Protein AF-0000000078814225 (afdb_homodimer)

Foldseek 3Di:
DPPQVVFKWKKWDADVVWRKIWIWMWGWDADPNWTKTHTAKIWIWTFDDPPDTDIDIDIDGDPPRVDIDPDGDDVVVVVVCVVVPIDTDGPVVRVVVVVVRVVVVVVSDDDDPVPDDDDPPPPD/DPPQPVFKWKKWDADVVWRKIWIWMWGWDADPNWTKTHTAKIWIWTFDDPPDTDIDIDIDGDPPRVDIDPDGDDVVVVVVCVVVPIDTDGPVVRVVVVVVRVVVVVVSDDDDPVPDDDDPPPPD

Organism: NCBI:txid997873

Nearest PDB structures (foldseek):
  4jgl-assembly1_A  TM=4.246E-01  e=2.268E-01  Bacteroides eggerthii DSM 20697
  2p0w-assembly1_A  TM=5.952E-01  e=3.259E+00  Homo sapiens
  2p0w-assembly2_B  TM=6.011E-01  e=7.251E+00  Homo sapiens
  6p77-assembly2_B  TM=3.573E-01  e=3.259E+00  Catenulispora acidiphila DSM 44928
  5xj0-assembly1_G  TM=3.882E-01  e=4.034E+00  Oshimavirus P2345

pLDDT: mean 82.23, std 17.2, range [25.62, 97.25]

Solvent-accessible surface area (backbone atoms only — not comparable to full-atom values): 13631 Å² total; per-residue (Å²): 126,85,80,64,55,89,32,55,48,39,33,39,28,74,44,85,88,44,60,28,43,34,40,40,31,28,36,59,39,75,53,94,89,29,42,35,31,35,38,34,34,39,38,36,37,40,46,40,75,65,100,32,40,31,40,37,38,39,40,34,37,16,90,49,34,86,48,57,51,87,37,55,42,69,70,52,40,50,52,54,34,48,76,69,56,32,41,79,51,54,69,70,59,49,53,48,52,49,50,50,54,53,46,51,54,61,69,70,54,74,86,60,75,83,74,53,85,60,69,78,77,67,84,121,128,84,80,64,58,90,33,56,49,38,31,39,28,74,44,84,88,45,61,29,43,35,38,41,32,29,36,59,40,77,55,94,90,30,42,35,31,33,36,33,32,40,38,36,36,39,44,40,76,63,98,32,40,32,40,37,38,38,40,35,36,16,90,51,32,88,47,58,51,87,37,56,41,67,70,54,40,51,52,52,33,50,74,70,56,33,40,79,53,54,66,69,58,50,54,51,53,49,50,50,52,54,47,51,54,61,69,70,54,74,87,60,76,85,76,52,84,61,69,78,78,68,82,121

Radius of gyration: 20.99 Å; Cα contacts (8 Å, |Δi|>4): 482; chains: 2; bounding box: 41×73×50 Å

Secondary structure (DSSP, 8-state):
-----TTEEEEEEEETTTTEEEEEEEEEEEETTEEEEEEEEEEEEEEE-SSS-EEEEEEEEETT---EES-SSHHHHHHHHHHTT-EEE-HHHHHHHHHHHHHHHHHH----GGGS--------/-----TTEEEEEEEETTTTEEEEEEEEEEEETTEEEEEEEEEEEEEEE-SSS-EEEEEEEEETT---EES-SSHHHHHHHHHHTT-EEE-HHHHHHHHHHHHHHHHHH----GGGS--------

Sequence (248 aa):
MNTNNPDILFFVRREYGTPSIELRAYKVEKVNNEFAFLELERLRLVVFSGDFQSVSLHHEYGKNNCLYNSANNIPDLMKDMKRWQLSPIDRRNYERFRKVALGIYRQAGIIDFTTLETTPIKNVMNTNNPDILFFVRREYGTPSIELRAYKVEKVNNEFAFLELERLRLVVFSGDFQSVSLHHEYGKNNCLYNSANNIPDLMKDMKRWQLSPIDRRNYERFRKVALGIYRQAGIIDFTTLETTPIKNV

Structure (mmCIF, N/CA/C/O backbone):
data_AF-0000000078814225-model_v1
#
loop_
_entity.id
_entity.type
_entity.pdbx_description
1 polymer 'Uncharacterized protein'
#
loop_
_atom_site.group_PDB
_atom_site.id
_atom_site.type_symbol
_atom_site.label_atom_id
_atom_site.label_alt_id
_atom_site.label_comp_id
_atom_site.label_asym_id
_atom_site.label_entity_id
_atom_site.label_seq_id
_atom_site.pdbx_PDB_ins_code
_atom_site.Cartn_x
_atom_site.Cartn_y
_atom_site.Cartn_z
_atom_site.occupancy
_atom_site.B_iso_or_equiv
_atom_site.auth_seq_id
_atom_site.auth_comp_id
_atom_site.auth_asym_id
_atom_site.auth_atom_id
_atom_site.pdbx_PDB_model_num
ATOM 1 N N . MET A 1 1 ? -6.008 -23.531 -27.469 1 25.62 1 MET A N 1
ATOM 2 C CA . MET A 1 1 ? -5.727 -24.094 -26.156 1 25.62 1 MET A CA 1
ATOM 3 C C . MET A 1 1 ? -5.836 -23.031 -25.062 1 25.62 1 MET A C 1
ATOM 5 O O . MET A 1 1 ? -5.273 -21.938 -25.203 1 25.62 1 MET A O 1
ATOM 9 N N . ASN A 1 2 ? -6.941 -22.812 -24.328 1 30.53 2 ASN A N 1
ATOM 10 C CA . ASN A 1 2 ? -7.312 -21.734 -23.422 1 30.53 2 ASN A CA 1
ATOM 11 C C . ASN A 1 2 ? -6.191 -21.406 -22.438 1 30.53 2 ASN A C 1
ATOM 13 O O . ASN A 1 2 ? -5.809 -22.25 -21.625 1 30.53 2 ASN A O 1
ATOM 17 N N . THR A 1 3 ? -5.18 -20.719 -22.703 1 33.72 3 THR A N 1
ATOM 18 C CA . THR A 1 3 ? -3.854 -20.391 -22.188 1 33.72 3 THR A CA 1
ATOM 19 C C . THR A 1 3 ? -3.945 -19.875 -20.75 1 33.72 3 THR A C 1
ATOM 21 O O . THR A 1 3 ? -3.668 -18.703 -20.484 1 33.72 3 THR A O 1
ATOM 24 N N . ASN A 1 4 ? -5.109 -19.969 -20.031 1 42.53 4 ASN A N 1
ATOM 25 C CA . ASN A 1 4 ? -5.195 -19.844 -18.578 1 42.53 4 ASN A CA 1
ATOM 26 C C . ASN A 1 4 ? -4.098 -20.656 -17.891 1 42.53 4 ASN A C 1
ATOM 28 O O . ASN A 1 4 ? -3.969 -21.859 -18.109 1 42.53 4 ASN A O 1
ATOM 32 N N . ASN A 1 5 ? -2.949 -20.156 -17.781 1 48.12 5 ASN A N 1
ATOM 33 C CA . ASN A 1 5 ? -1.923 -20.922 -17.078 1 48.12 5 ASN A CA 1
ATOM 34 C C . ASN A 1 5 ? -2.496 -21.656 -15.867 1 48.12 5 ASN A C 1
ATOM 36 O O . ASN A 1 5 ? -2.93 -21.016 -14.906 1 48.12 5 ASN A O 1
ATOM 40 N N . PRO A 1 6 ? -3.027 -22.859 -16.031 1 57.22 6 PRO A N 1
ATOM 41 C CA . PRO A 1 6 ? -3.711 -23.688 -15.047 1 57.22 6 PRO A CA 1
ATOM 42 C C . PRO A 1 6 ? -3.088 -23.594 -13.656 1 57.22 6 PRO A C 1
ATOM 44 O O . PRO A 1 6 ? -3.689 -24.031 -12.68 1 57.22 6 PRO A O 1
ATOM 47 N N . ASP A 1 7 ? -2.055 -22.594 -13.594 1 83.44 7 ASP A N 1
ATOM 48 C CA . ASP A 1 7 ? -1.345 -22.766 -12.328 1 83.44 7 ASP A CA 1
ATOM 49 C C . ASP A 1 7 ? -1.436 -21.5 -11.469 1 83.44 7 ASP A C 1
ATOM 51 O O . ASP A 1 7 ? -0.747 -21.391 -10.453 1 83.44 7 ASP A O 1
ATOM 55 N N . ILE A 1 8 ? -2.357 -20.609 -12.023 1 91 8 ILE A N 1
ATOM 56 C CA . ILE A 1 8 ? -2.51 -19.438 -11.172 1 91 8 ILE A CA 1
ATOM 57 C C . ILE A 1 8 ? -3.973 -19.266 -10.773 1 91 8 ILE A C 1
ATOM 59 O O . ILE A 1 8 ? -4.871 -19.375 -11.609 1 91 8 ILE A O 1
ATOM 63 N N . LEU A 1 9 ? -4.184 -19.016 -9.492 1 94 9 LEU A N 1
ATOM 64 C CA . LEU A 1 9 ? -5.512 -18.75 -8.953 1 94 9 LEU A CA 1
ATOM 65 C C . LEU A 1 9 ? -5.703 -17.266 -8.688 1 94 9 LEU A C 1
ATOM 67 O O . LEU A 1 9 ? -4.797 -16.594 -8.188 1 94 9 LEU A O 1
ATOM 71 N N . PHE A 1 10 ? -6.918 -16.734 -9.109 1 95.94 10 PHE A N 1
ATOM 72 C CA . PHE A 1 10 ? -7.23 -15.312 -8.984 1 95.94 10 PHE A CA 1
ATOM 73 C C . PHE A 1 10 ? -8.422 -15.094 -8.055 1 95.94 10 PHE A C 1
ATOM 75 O O . PHE A 1 10 ? -9.391 -15.852 -8.102 1 95.94 10 PHE A O 1
ATOM 82 N N . PHE A 1 11 ? -8.359 -14.008 -7.242 1 97.25 11 PHE A N 1
ATOM 83 C CA . PHE A 1 11 ? -9.438 -13.703 -6.305 1 97.25 11 PHE A CA 1
ATOM 84 C C . PHE A 1 11 ? -9.711 -12.203 -6.273 1 97.25 11 PHE A C 1
ATOM 86 O O . PHE A 1 11 ? -8.812 -11.398 -6.52 1 97.25 11 PHE A O 1
ATOM 93 N N . VAL A 1 12 ? -11.023 -11.883 -5.961 1 96.62 12 VAL A N 1
ATOM 94 C CA . VAL A 1 12 ? -11.406 -10.477 -5.883 1 96.62 12 VAL A CA 1
ATOM 95 C C . VAL A 1 12 ? -12.375 -10.273 -4.723 1 96.62 12 VAL A C 1
ATOM 97 O O . VAL A 1 12 ? -13.156 -11.164 -4.391 1 96.62 12 VAL A O 1
ATOM 100 N N . ARG A 1 13 ? -12.203 -9.195 -4.062 1 95.31 13 ARG A N 1
ATOM 101 C CA . ARG A 1 13 ? -13.195 -8.648 -3.143 1 95.31 13 ARG A CA 1
ATOM 102 C C . ARG A 1 13 ? -13.586 -7.234 -3.539 1 95.31 13 ARG A C 1
ATOM 104 O O . ARG A 1 13 ? -12.719 -6.375 -3.729 1 95.31 13 ARG A O 1
ATOM 111 N N . ARG A 1 14 ? -14.852 -7.012 -3.773 1 85.06 14 ARG A N 1
ATOM 112 C CA . ARG A 1 14 ? -15.367 -5.68 -4.078 1 85.06 14 ARG A CA 1
ATOM 113 C C . ARG A 1 14 ? -16.438 -5.262 -3.082 1 85.06 14 ARG A C 1
ATOM 115 O O . ARG A 1 14 ? -17.297 -6.062 -2.721 1 85.06 14 ARG A O 1
ATOM 122 N N . GLU A 1 15 ? -16.156 -4.227 -2.432 1 74.56 15 GLU A N 1
ATOM 123 C CA . GLU A 1 15 ? -17.203 -3.682 -1.575 1 74.56 15 GLU A CA 1
ATOM 124 C C . GLU A 1 15 ? -17.906 -2.502 -2.242 1 74.56 15 GLU A C 1
ATOM 126 O O . GLU A 1 15 ? -17.25 -1.597 -2.764 1 74.56 15 GLU A O 1
ATOM 131 N N . TYR A 1 16 ? -19.125 -2.533 -2.613 1 59 16 TYR A N 1
ATOM 132 C CA . TYR A 1 16 ? -19.922 -1.547 -3.332 1 59 16 TYR A CA 1
ATOM 133 C C . TYR A 1 16 ? -20.047 -0.26 -2.525 1 59 16 TYR A C 1
ATOM 135 O O . TYR A 1 16 ? -20.078 0.834 -3.094 1 59 16 TYR A O 1
ATOM 143 N N . GLY A 1 17 ? -20.109 -0.252 -1.262 1 57.69 17 GLY A N 1
ATOM 144 C CA . GLY A 1 17 ? -20.328 0.984 -0.528 1 57.69 17 GLY A CA 1
ATOM 145 C C . GLY A 1 17 ? -19.109 1.875 -0.483 1 57.69 17 GLY A C 1
ATOM 146 O O . GLY A 1 17 ? -19.219 3.098 -0.593 1 57.69 17 GLY A O 1
ATOM 147 N N . THR A 1 18 ? -18.047 1.384 -0.3 1 61.47 18 THR A N 1
ATOM 148 C CA . THR A 1 18 ? -16.766 2.09 -0.351 1 61.47 18 THR A CA 1
ATOM 149 C C . THR A 1 18 ? -15.906 1.566 -1.496 1 61.47 18 THR A C 1
ATOM 151 O O . THR A 1 18 ? -15.812 0.355 -1.703 1 61.47 18 THR A O 1
ATOM 154 N N . PRO A 1 19 ? -15.68 2.447 -2.541 1 65.75 19 PRO A N 1
ATOM 155 C CA . PRO A 1 19 ? -14.836 1.908 -3.609 1 65.75 19 PRO A CA 1
ATOM 156 C C . PRO A 1 19 ? -13.594 1.201 -3.076 1 65.75 19 PRO A C 1
ATOM 158 O O . PRO A 1 19 ? -12.57 1.845 -2.834 1 65.75 19 PRO A O 1
ATOM 161 N N . SER A 1 20 ? -13.82 0.037 -2.592 1 85.88 20 SER A N 1
ATOM 162 C CA . SER A 1 20 ? -12.711 -0.803 -2.156 1 85.88 20 SER A CA 1
ATOM 163 C C . SER A 1 20 ? -12.586 -2.053 -3.021 1 85.88 20 SER A C 1
ATOM 165 O O . SER A 1 20 ? -13.594 -2.656 -3.395 1 85.88 20 SER A O 1
ATOM 167 N N . ILE A 1 21 ? -11.484 -2.232 -3.615 1 93.88 21 ILE A N 1
ATOM 168 C CA . ILE A 1 21 ? -11.172 -3.41 -4.418 1 93.88 21 ILE A CA 1
ATOM 169 C C . ILE A 1 21 ? -9.93 -4.102 -3.857 1 93.88 21 ILE A C 1
ATOM 171 O O . ILE A 1 21 ? -8.945 -3.445 -3.52 1 93.88 21 ILE A O 1
ATOM 175 N N . GLU A 1 22 ? -10.047 -5.398 -3.666 1 96.25 22 GLU A N 1
ATOM 176 C CA . GLU A 1 22 ? -8.883 -6.203 -3.318 1 96.25 22 GLU A CA 1
ATOM 177 C C . GLU A 1 22 ? -8.695 -7.363 -4.293 1 96.25 22 GLU A C 1
ATOM 179 O O . GLU A 1 22 ? -9.664 -8.055 -4.625 1 96.25 22 GLU A O 1
ATOM 184 N N . LEU A 1 23 ? -7.535 -7.473 -4.805 1 97 23 LEU A N 1
ATOM 185 C CA . LEU A 1 23 ? -7.168 -8.523 -5.746 1 97 23 LEU A CA 1
ATOM 186 C C . LEU A 1 23 ? -5.996 -9.344 -5.215 1 97 23 LEU A C 1
ATOM 188 O O . LEU A 1 23 ? -5.055 -8.789 -4.641 1 97 23 LEU A O 1
ATOM 192 N N . ARG A 1 24 ? -6.09 -10.672 -5.383 1 96.06 24 ARG A N 1
ATOM 193 C CA . ARG A 1 24 ? -4.98 -11.555 -5.039 1 96.06 24 ARG A CA 1
ATOM 194 C C . ARG A 1 24 ? -4.785 -12.625 -6.102 1 96.06 24 ARG A C 1
ATOM 196 O O . ARG A 1 24 ? -5.758 -13.18 -6.617 1 96.06 24 ARG A O 1
ATOM 203 N N . ALA A 1 25 ? -3.564 -12.867 -6.426 1 95.19 25 ALA A N 1
ATOM 204 C CA . ALA A 1 25 ? -3.193 -13.922 -7.363 1 95.19 25 ALA A CA 1
ATOM 205 C C . ALA A 1 25 ? -2.141 -14.844 -6.758 1 95.19 25 ALA A C 1
ATOM 207 O O . ALA A 1 25 ? -1.148 -14.383 -6.191 1 95.19 25 ALA A O 1
ATOM 208 N N . TYR A 1 26 ? -2.381 -16.156 -6.91 1 93.25 26 TYR A N 1
ATOM 209 C CA . TYR A 1 26 ? -1.472 -17.156 -6.359 1 93.25 26 TYR A CA 1
ATOM 210 C C . TYR A 1 26 ? -1.036 -18.156 -7.434 1 93.25 26 TYR A C 1
ATOM 212 O O . TYR A 1 26 ? -1.871 -18.703 -8.156 1 93.25 26 TYR A O 1
ATOM 220 N N . LYS A 1 27 ? 0.216 -18.391 -7.5 1 91 27 LYS A N 1
ATOM 221 C CA . LYS A 1 27 ? 0.747 -19.484 -8.305 1 91 27 LYS A CA 1
ATOM 222 C C . LYS A 1 27 ? 0.729 -20.797 -7.523 1 91 27 LYS A C 1
ATOM 224 O O . LYS A 1 27 ? 1.238 -20.875 -6.406 1 91 27 LYS A O 1
ATOM 229 N N . VAL A 1 28 ? 0.166 -21.766 -8.133 1 88.44 28 VAL A N 1
ATOM 230 C CA . VAL A 1 28 ? 0.106 -23.078 -7.512 1 88.44 28 VAL A CA 1
ATOM 231 C C . VAL A 1 28 ? 1.363 -23.875 -7.859 1 88.44 28 VAL A C 1
ATOM 233 O O . VAL A 1 28 ? 1.696 -24.031 -9.039 1 88.44 28 VAL A O 1
ATOM 236 N N . GLU A 1 29 ? 2.01 -24.234 -6.793 1 83.56 29 GLU A N 1
ATOM 237 C CA . GLU A 1 29 ? 3.201 -25.062 -6.953 1 83.56 29 GLU A CA 1
ATOM 238 C C . GLU A 1 29 ? 3.1 -26.344 -6.129 1 83.56 29 GLU A C 1
ATOM 240 O O . GLU A 1 29 ? 2.26 -26.438 -5.23 1 83.56 29 GLU A O 1
ATOM 245 N N . LYS A 1 30 ? 3.791 -27.281 -6.633 1 81.69 30 LYS A N 1
ATOM 246 C CA . LYS A 1 30 ? 3.936 -28.516 -5.852 1 81.69 30 LYS A CA 1
ATOM 247 C C . LYS A 1 30 ? 5.352 -28.641 -5.301 1 81.69 30 LYS A C 1
ATOM 249 O O . LYS A 1 30 ? 6.324 -28.656 -6.062 1 81.69 30 LYS A O 1
ATOM 254 N N . VAL A 1 31 ? 5.398 -28.531 -4.039 1 74.06 31 VAL A N 1
ATOM 255 C CA . VAL A 1 31 ? 6.668 -28.703 -3.342 1 74.06 31 VAL A CA 1
ATOM 256 C C . VAL A 1 31 ? 6.594 -29.922 -2.428 1 74.06 31 VAL A C 1
ATOM 258 O O . VAL A 1 31 ? 5.762 -29.984 -1.518 1 74.06 31 VAL A O 1
ATOM 261 N N . ASN A 1 32 ? 7.422 -30.875 -2.613 1 78.69 32 ASN A N 1
ATOM 262 C CA . ASN A 1 32 ? 7.457 -32.125 -1.839 1 78.69 32 ASN A CA 1
ATOM 263 C C . ASN A 1 32 ? 6.074 -32.75 -1.732 1 78.69 32 ASN A C 1
ATOM 265 O O . ASN A 1 32 ? 5.637 -33.094 -0.638 1 78.69 32 ASN A O 1
ATOM 269 N N . ASN A 1 33 ? 5.332 -32.781 -2.742 1 79.56 33 ASN A N 1
ATOM 270 C CA . ASN A 1 33 ? 4.039 -33.438 -2.881 1 79.56 33 ASN A CA 1
ATOM 271 C C . ASN A 1 33 ? 2.934 -32.688 -2.17 1 79.56 33 ASN A C 1
ATOM 273 O O . ASN A 1 33 ? 1.875 -33.219 -1.868 1 79.56 33 ASN A O 1
ATOM 277 N N . GLU A 1 34 ? 3.303 -31.484 -1.724 1 82.06 34 GLU A N 1
ATOM 278 C CA . GLU A 1 34 ? 2.299 -30.578 -1.168 1 82.06 34 GLU A CA 1
ATOM 279 C C . GLU A 1 34 ? 2.131 -29.344 -2.035 1 82.06 34 GLU A C 1
ATOM 281 O O . GLU A 1 34 ? 3.057 -28.953 -2.75 1 82.06 34 GLU A O 1
ATOM 286 N N . PHE A 1 35 ? 0.946 -28.922 -1.961 1 85.69 35 PHE A N 1
ATOM 287 C CA . PHE A 1 35 ? 0.719 -27.688 -2.697 1 85.69 35 PHE A CA 1
ATOM 288 C C . PHE A 1 35 ? 1.302 -26.5 -1.946 1 85.69 35 PHE A C 1
ATOM 290 O O . PHE A 1 35 ? 1.279 -26.453 -0.714 1 85.69 35 PHE A O 1
ATOM 297 N N . ALA A 1 36 ? 1.899 -25.703 -2.684 1 87.5 36 ALA A N 1
ATOM 298 C CA . ALA A 1 36 ? 2.348 -24.391 -2.217 1 87.5 36 ALA A CA 1
ATOM 299 C C . ALA A 1 36 ? 1.756 -23.281 -3.07 1 87.5 36 ALA A C 1
ATOM 301 O O . ALA A 1 36 ? 1.566 -23.438 -4.277 1 87.5 36 ALA A O 1
ATOM 302 N N . PHE A 1 37 ? 1.392 -22.234 -2.359 1 90.81 37 PHE A N 1
ATOM 303 C CA . PHE A 1 37 ? 0.742 -21.109 -3.047 1 90.81 37 PHE A CA 1
ATOM 304 C C . PHE A 1 37 ? 1.576 -19.844 -2.932 1 90.81 37 PHE A C 1
ATOM 306 O O . PHE A 1 37 ? 1.526 -19.156 -1.913 1 90.81 37 PHE A O 1
ATOM 313 N N . LEU A 1 38 ? 2.26 -19.578 -4.008 1 90.06 38 LEU A N 1
ATOM 314 C CA . LEU A 1 38 ? 3.105 -18.391 -4.074 1 90.06 38 LEU A CA 1
ATOM 315 C C . LEU A 1 38 ? 2.287 -17.156 -4.445 1 90.06 38 LEU A C 1
ATOM 317 O O . LEU A 1 38 ? 1.634 -17.141 -5.492 1 90.06 38 LEU A O 1
ATOM 321 N N . GLU A 1 39 ? 2.344 -16.188 -3.572 1 91.88 39 GLU A N 1
ATOM 322 C CA . GLU A 1 39 ? 1.629 -14.953 -3.887 1 91.88 39 GLU A CA 1
ATOM 323 C C . GLU A 1 39 ? 2.346 -14.156 -4.977 1 91.88 39 GLU A C 1
ATOM 325 O O . GLU A 1 39 ? 3.496 -13.75 -4.805 1 91.88 39 GLU A O 1
ATOM 330 N N . LEU A 1 40 ? 1.622 -13.961 -6.039 1 92.06 40 LEU A N 1
ATOM 331 C CA . LEU A 1 40 ? 2.197 -13.227 -7.16 1 92.06 40 LEU A CA 1
ATOM 332 C C . LEU A 1 40 ? 1.841 -11.75 -7.078 1 92.06 40 LEU A C 1
ATOM 334 O O . LEU A 1 40 ? 2.625 -10.891 -7.488 1 92.06 40 LEU A O 1
ATOM 338 N N . GLU A 1 41 ? 0.706 -11.547 -6.602 1 94.19 41 GLU A N 1
ATOM 339 C CA . GLU A 1 41 ? 0.232 -10.164 -6.539 1 94.19 41 GLU A CA 1
ATOM 340 C C . GLU A 1 41 ? -0.831 -10 -5.457 1 94.19 41 GLU A C 1
ATOM 342 O O . GLU A 1 41 ? -1.695 -10.859 -5.285 1 94.19 41 GLU A O 1
ATOM 347 N N . ARG A 1 42 ? -0.816 -8.914 -4.734 1 95.19 42 ARG A N 1
ATOM 348 C CA . ARG A 1 42 ? -1.843 -8.414 -3.83 1 95.19 42 ARG A CA 1
ATOM 349 C C . ARG A 1 42 ? -2.078 -6.918 -4.043 1 95.19 42 ARG A C 1
ATOM 351 O O . ARG A 1 42 ? -1.149 -6.117 -3.936 1 95.19 42 ARG A O 1
ATOM 358 N N . LEU A 1 43 ? -3.26 -6.605 -4.422 1 96.31 43 LEU A N 1
ATOM 359 C CA . LEU A 1 43 ? -3.645 -5.219 -4.645 1 96.31 43 LEU A CA 1
ATOM 360 C C . LEU A 1 43 ? -4.891 -4.863 -3.84 1 96.31 43 LEU A C 1
ATOM 362 O O . LEU A 1 43 ? -5.914 -5.547 -3.934 1 96.31 43 LEU A O 1
ATOM 366 N N . ARG A 1 44 ? -4.77 -3.84 -3.004 1 95.5 44 ARG A N 1
ATOM 367 C CA . ARG A 1 44 ? -5.918 -3.33 -2.266 1 95.5 44 ARG A CA 1
ATOM 368 C C . ARG A 1 44 ? -6.035 -1.815 -2.412 1 95.5 44 ARG A C 1
ATOM 370 O O . ARG A 1 44 ? -5.086 -1.085 -2.123 1 95.5 44 ARG A O 1
ATOM 377 N N . LEU A 1 45 ? -7.109 -1.396 -2.879 1 94.75 45 LEU A N 1
ATOM 378 C CA . LEU A 1 45 ? -7.426 0.024 -2.992 1 94.75 45 LEU A CA 1
ATOM 379 C C . LEU A 1 45 ? -8.672 0.37 -2.182 1 94.75 45 LEU A C 1
ATOM 381 O O . LEU A 1 45 ? -9.703 -0.295 -2.307 1 94.75 45 LEU A O 1
ATOM 385 N N . VAL A 1 46 ? -8.562 1.329 -1.359 1 90.56 46 VAL A N 1
ATOM 386 C CA . VAL A 1 46 ? -9.688 1.89 -0.622 1 90.56 46 VAL A CA 1
ATOM 387 C C . VAL A 1 46 ? -9.75 3.398 -0.84 1 90.56 46 VAL A C 1
ATOM 389 O O . VAL A 1 46 ? -8.766 4.105 -0.625 1 90.56 46 VAL A O 1
ATOM 392 N N . VAL A 1 47 ? -10.836 3.861 -1.331 1 87.25 47 VAL A N 1
ATOM 393 C CA . VAL A 1 47 ? -11.039 5.293 -1.517 1 87.25 47 VAL A CA 1
ATOM 394 C C . VAL A 1 47 ? -12.25 5.75 -0.707 1 87.25 47 VAL A C 1
ATOM 396 O O . VAL A 1 47 ? -13.336 5.176 -0.822 1 87.25 47 VAL A O 1
ATOM 399 N N . PHE A 1 48 ? -12 6.711 0.112 1 80.88 48 PHE A N 1
ATOM 400 C CA . PHE A 1 48 ? -13.078 7.309 0.883 1 80.88 48 PHE A CA 1
ATOM 401 C C . PHE A 1 48 ? -13.352 8.734 0.414 1 80.88 48 PHE A C 1
ATOM 403 O O . PHE A 1 48 ? -12.43 9.547 0.316 1 80.88 48 PHE A O 1
ATOM 410 N N . SER A 1 49 ? -14.508 9.07 -0.109 1 70.31 49 SER A N 1
ATOM 411 C CA . SER A 1 49 ? -14.844 10.398 -0.608 1 70.31 49 SER A CA 1
ATOM 412 C C . SER A 1 49 ? -15.867 11.086 0.294 1 70.31 49 SER A C 1
ATOM 414 O O . SER A 1 49 ? -16.25 12.227 0.047 1 70.31 49 SER A O 1
ATOM 416 N N . GLY A 1 50 ? -16.094 10.68 1.427 1 64.19 50 GLY A N 1
ATOM 417 C CA . GLY A 1 50 ? -17.062 11.359 2.287 1 64.19 50 GLY A CA 1
ATOM 418 C C . GLY A 1 50 ? -16.5 12.617 2.92 1 64.19 50 GLY A C 1
ATOM 419 O O . GLY A 1 50 ? -15.859 13.43 2.244 1 64.19 50 GLY A O 1
ATOM 420 N N . ASP A 1 51 ? -16.75 12.852 4.133 1 61.53 51 ASP A N 1
ATOM 421 C CA . ASP A 1 51 ? -16.297 14.023 4.871 1 61.53 51 ASP A CA 1
ATOM 422 C C . ASP A 1 51 ? -14.773 14.117 4.863 1 61.53 51 ASP A C 1
ATOM 424 O O . ASP A 1 51 ? -14.203 15.195 5.012 1 61.53 51 ASP A O 1
ATOM 428 N N . PHE A 1 52 ? -14.234 12.867 4.625 1 66.06 52 PHE A N 1
ATOM 429 C CA . PHE A 1 52 ? -12.773 12.805 4.578 1 66.06 52 PHE A CA 1
ATOM 430 C C . PHE A 1 52 ? -12.305 12.109 3.307 1 66.06 52 PHE A C 1
ATOM 432 O O . PHE A 1 52 ? -12.867 11.078 2.916 1 66.06 52 PHE A O 1
ATOM 439 N N . GLN A 1 53 ? -11.617 12.836 2.436 1 73.25 53 GLN A N 1
ATOM 440 C CA . GLN A 1 53 ? -11.062 12.18 1.262 1 73.25 53 GLN A CA 1
ATOM 441 C C . GLN A 1 53 ? -9.758 11.461 1.603 1 73.25 53 GLN A C 1
ATOM 443 O O . GLN A 1 53 ? -8.812 12.078 2.104 1 73.25 53 GLN A O 1
ATOM 448 N N . SER A 1 54 ? -9.828 10.156 1.531 1 85.25 54 SER A N 1
ATOM 449 C CA . SER A 1 54 ? -8.602 9.391 1.757 1 85.25 54 SER A CA 1
ATOM 450 C C . SER A 1 54 ? -8.453 8.266 0.734 1 85.25 54 SER A C 1
ATOM 452 O O . SER A 1 54 ? -9.453 7.758 0.218 1 85.25 54 SER A O 1
ATOM 454 N N . VAL A 1 55 ? -7.309 8.109 0.332 1 89 55 VAL A N 1
ATOM 455 C CA . VAL A 1 55 ? -6.945 7.023 -0.578 1 89 55 VAL A CA 1
ATOM 456 C C . VAL A 1 55 ? -5.91 6.121 0.082 1 89 55 VAL A C 1
ATOM 458 O O . VAL A 1 55 ? -4.973 6.605 0.721 1 89 55 VAL A O 1
ATOM 461 N N . SER A 1 56 ? -6.148 4.855 0.025 1 92.12 56 SER A N 1
ATOM 462 C CA . SER A 1 56 ? -5.184 3.857 0.475 1 92.12 56 SER A CA 1
ATOM 463 C C . SER A 1 56 ? -4.945 2.795 -0.595 1 92.12 56 SER A C 1
ATOM 465 O O . SER A 1 56 ? -5.875 2.084 -0.987 1 92.12 56 SER A O 1
ATOM 467 N N . LEU A 1 57 ? -3.734 2.748 -1.098 1 94.94 57 LEU A N 1
ATOM 468 C CA . LEU A 1 57 ? -3.33 1.714 -2.043 1 94.94 57 LEU A CA 1
ATOM 469 C C . LEU A 1 57 ? -2.223 0.846 -1.456 1 94.94 57 LEU A C 1
ATOM 471 O O . LEU A 1 57 ? -1.205 1.363 -0.986 1 94.94 57 LEU A O 1
ATOM 475 N N . HIS A 1 58 ? -2.441 -0.389 -1.386 1 95.56 58 HIS A N 1
ATOM 476 C CA . HIS A 1 58 ? -1.434 -1.401 -1.095 1 95.56 58 HIS A CA 1
ATOM 477 C C . HIS A 1 58 ? -1.254 -2.355 -2.271 1 95.56 58 HIS A C 1
ATOM 479 O O . HIS A 1 58 ? -2.18 -3.088 -2.629 1 95.56 58 HIS A O 1
ATOM 485 N N . HIS A 1 59 ? -0.116 -2.301 -2.912 1 95.62 59 HIS A N 1
ATOM 486 C CA . HIS A 1 59 ? 0.149 -3.117 -4.09 1 95.62 59 HIS A CA 1
ATOM 487 C C . HIS A 1 59 ? 1.479 -3.852 -3.965 1 95.62 59 HIS A C 1
ATOM 489 O O . HIS A 1 59 ? 2.535 -3.221 -3.875 1 95.62 59 HIS A O 1
ATOM 495 N N . GLU A 1 60 ? 1.421 -5.133 -3.898 1 93.19 60 GLU A N 1
ATOM 496 C CA . GLU A 1 60 ? 2.602 -5.992 -3.84 1 93.19 60 GLU A CA 1
ATOM 497 C C . GLU A 1 60 ? 2.578 -7.039 -4.949 1 93.19 60 GLU A C 1
ATOM 499 O O . GLU A 1 60 ? 1.551 -7.676 -5.191 1 93.19 60 GLU A O 1
ATOM 504 N N . TYR A 1 61 ? 3.652 -7.137 -5.629 1 91.12 61 TYR A N 1
ATOM 505 C CA . TYR A 1 61 ? 3.709 -8.141 -6.684 1 91.12 61 TYR A CA 1
ATOM 506 C C . TYR A 1 61 ? 5.152 -8.531 -6.996 1 91.12 61 TYR A C 1
ATOM 508 O O . TYR A 1 61 ? 6.082 -7.785 -6.668 1 91.12 61 TYR A O 1
ATOM 516 N N . GLY A 1 62 ? 5.246 -9.734 -7.559 1 87.38 62 GLY A N 1
ATOM 517 C CA . GLY A 1 62 ? 6.555 -10.234 -7.953 1 87.38 62 GLY A CA 1
ATOM 518 C C . GLY A 1 62 ? 6.508 -11.641 -8.508 1 87.38 62 GLY A C 1
ATOM 519 O O . GLY A 1 62 ? 5.68 -12.453 -8.094 1 87.38 62 GLY A O 1
ATOM 520 N N . LYS A 1 63 ? 7.316 -11.945 -9.445 1 76.06 63 LYS A N 1
ATOM 521 C CA . LYS A 1 63 ? 7.383 -13.258 -10.086 1 76.06 63 LYS A CA 1
ATOM 522 C C . LYS A 1 63 ? 7.828 -14.336 -9.094 1 76.06 63 LYS A C 1
ATOM 524 O O . LYS A 1 63 ? 7.359 -15.469 -9.156 1 76.06 63 LYS A O 1
ATOM 529 N N . ASN A 1 64 ? 8.773 -13.977 -8.312 1 67 64 ASN A N 1
ATOM 530 C CA . ASN A 1 64 ? 9.281 -14.898 -7.297 1 67 64 ASN A CA 1
ATOM 531 C C . ASN A 1 64 ? 9.172 -14.305 -5.895 1 67 64 ASN A C 1
ATOM 533 O O . ASN A 1 64 ? 10.133 -14.328 -5.129 1 67 64 ASN A O 1
ATOM 537 N N . ASN A 1 65 ? 7.871 -13.711 -5.785 1 61.53 65 ASN A N 1
ATOM 538 C CA . ASN A 1 65 ? 7.664 -13.211 -4.43 1 61.53 65 ASN A CA 1
ATOM 539 C C . ASN A 1 65 ? 7.824 -14.32 -3.395 1 61.53 65 ASN A C 1
ATOM 541 O O . ASN A 1 65 ? 7.57 -15.492 -3.689 1 61.53 65 ASN A O 1
ATOM 545 N N . CYS A 1 66 ? 8.57 -14.18 -2.352 1 62 66 CYS A N 1
ATOM 546 C CA . CYS A 1 66 ? 8.852 -15.195 -1.344 1 62 66 CYS A CA 1
ATOM 547 C C . CYS A 1 66 ? 7.688 -15.336 -0.373 1 62 66 CYS A C 1
ATOM 549 O O . CYS A 1 66 ? 7.785 -16.062 0.616 1 62 66 CYS A O 1
ATOM 551 N N . LEU A 1 67 ? 6.539 -14.711 -0.812 1 76.44 67 LEU A N 1
ATOM 552 C CA . LEU A 1 67 ? 5.43 -14.828 0.128 1 76.44 67 LEU A CA 1
ATOM 553 C C . LEU A 1 67 ? 4.496 -15.961 -0.271 1 76.44 67 LEU A C 1
ATOM 555 O O . LEU A 1 67 ? 3.979 -15.984 -1.39 1 76.44 67 LEU A O 1
ATOM 559 N N . TYR A 1 68 ? 4.453 -16.984 0.577 1 83.25 68 TYR A N 1
ATOM 560 C CA . TYR A 1 68 ? 3.57 -18.125 0.373 1 83.25 68 TYR A CA 1
ATOM 561 C C . TYR A 1 68 ? 2.361 -18.062 1.3 1 83.25 68 TYR A C 1
ATOM 563 O O . TYR A 1 68 ? 2.479 -17.625 2.449 1 83.25 68 TYR A O 1
ATOM 571 N N . ASN A 1 69 ? 1.281 -18.344 0.66 1 86.5 69 ASN A N 1
ATOM 572 C CA . ASN A 1 69 ? 0.145 -18.609 1.54 1 86.5 69 ASN A CA 1
ATOM 573 C C . ASN A 1 69 ? 0.361 -19.859 2.387 1 86.5 69 AS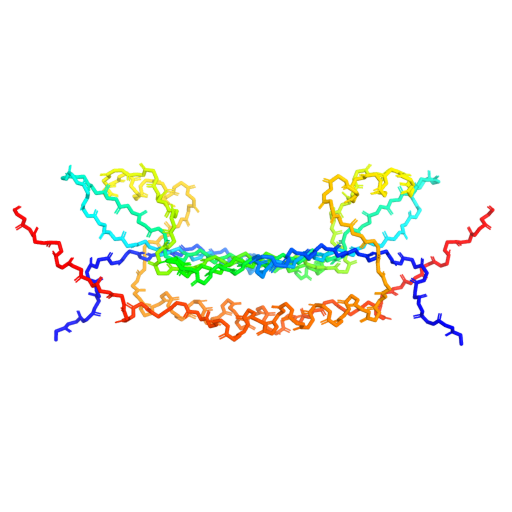N A C 1
ATOM 575 O O . ASN A 1 69 ? 1.001 -20.812 1.941 1 86.5 69 ASN A O 1
ATOM 579 N N . SER A 1 70 ? -0.11 -19.844 3.627 1 85.5 70 SER A N 1
ATOM 580 C CA . SER A 1 70 ? 0.133 -20.922 4.582 1 85.5 70 SER A CA 1
ATOM 581 C C . SER A 1 70 ? -0.649 -22.172 4.211 1 85.5 70 SER A C 1
ATOM 583 O O . SER A 1 70 ? -0.376 -23.266 4.73 1 85.5 70 SER A O 1
ATOM 585 N N . ALA A 1 71 ? -1.607 -22.078 3.34 1 88.31 71 ALA A N 1
ATOM 586 C CA . ALA A 1 71 ? -2.404 -23.234 2.943 1 88.31 71 ALA A CA 1
ATOM 587 C C . ALA A 1 71 ? -1.542 -24.281 2.244 1 88.31 71 ALA A C 1
ATOM 589 O O . ALA A 1 71 ? -0.621 -23.938 1.498 1 88.31 71 ALA A O 1
ATOM 590 N N . ASN A 1 72 ? -1.905 -25.547 2.564 1 87.38 72 ASN A N 1
ATOM 591 C CA . ASN A 1 72 ? -1.144 -26.641 1.968 1 87.38 72 ASN A CA 1
ATOM 592 C C . ASN A 1 72 ? -1.969 -27.406 0.933 1 87.38 72 ASN A C 1
ATOM 594 O O . ASN A 1 72 ? -1.507 -28.391 0.373 1 87.38 72 ASN A O 1
ATOM 598 N N . ASN A 1 73 ? -3.115 -27.047 0.779 1 89.12 73 ASN A N 1
ATOM 599 C CA . ASN A 1 73 ? -3.986 -27.609 -0.246 1 89.12 73 ASN A CA 1
ATOM 600 C C . ASN A 1 73 ? -5.02 -26.594 -0.724 1 89.12 73 ASN A C 1
ATOM 602 O O . ASN A 1 73 ? -5.211 -25.547 -0.093 1 89.12 73 ASN A O 1
ATOM 606 N N . ILE A 1 74 ? -5.652 -26.906 -1.807 1 89.06 74 ILE A N 1
ATOM 607 C CA . ILE A 1 74 ? -6.547 -25.969 -2.475 1 89.06 74 ILE A CA 1
ATOM 608 C C . ILE A 1 74 ? -7.758 -25.688 -1.59 1 89.06 74 ILE A C 1
ATOM 610 O O . ILE A 1 74 ? -8.141 -24.531 -1.39 1 89.06 74 ILE A O 1
ATOM 614 N N . PRO A 1 75 ? -8.375 -26.719 -0.992 1 91.56 75 PRO A N 1
ATOM 615 C CA . PRO A 1 75 ? -9.516 -26.453 -0.112 1 91.56 75 PRO A CA 1
ATOM 616 C C . PRO A 1 75 ? -9.156 -25.5 1.031 1 91.56 75 PRO A C 1
ATOM 618 O O . PRO A 1 75 ? -9.953 -24.625 1.374 1 91.56 75 PRO A O 1
ATOM 621 N N . ASP A 1 76 ? -8.031 -25.641 1.606 1 92.25 76 ASP A N 1
ATOM 622 C CA . ASP A 1 76 ? -7.602 -24.75 2.686 1 92.25 76 ASP A CA 1
ATOM 623 C C . ASP A 1 76 ? -7.391 -23.328 2.18 1 92.25 76 ASP A C 1
ATOM 625 O O . ASP A 1 76 ? -7.715 -22.359 2.871 1 92.25 76 ASP A O 1
ATOM 629 N N . LEU A 1 77 ? -6.84 -23.219 1.025 1 93.44 77 LEU A N 1
ATOM 630 C CA . LEU A 1 77 ? -6.684 -21.891 0.437 1 93.44 77 LEU A CA 1
ATOM 631 C C . LEU A 1 77 ? -8.047 -21.219 0.23 1 93.44 77 LEU A C 1
ATOM 633 O O . LEU A 1 77 ? -8.227 -20.047 0.564 1 93.44 77 LEU A O 1
ATOM 637 N N . MET A 1 78 ? -8.945 -22 -0.249 1 94.44 78 MET A N 1
ATOM 638 C CA . MET A 1 78 ? -10.281 -21.469 -0.504 1 94.44 78 MET A CA 1
ATOM 639 C C . MET A 1 78 ? -10.945 -21.031 0.795 1 94.44 78 MET A C 1
ATOM 641 O O . MET A 1 78 ? -11.648 -20.031 0.826 1 94.44 78 MET A O 1
ATOM 645 N N . LYS A 1 79 ? -10.766 -21.781 1.797 1 94.25 79 LYS A N 1
ATOM 646 C CA . LYS A 1 79 ? -11.297 -21.406 3.107 1 94.25 79 LYS A CA 1
ATOM 647 C C . LYS A 1 79 ? -10.719 -20.078 3.57 1 94.25 79 LYS A C 1
ATOM 649 O O . LYS A 1 79 ? -11.445 -19.219 4.082 1 94.25 79 LYS A O 1
ATOM 654 N N . ASP A 1 80 ? -9.438 -19.875 3.396 1 92.62 80 ASP A N 1
ATOM 655 C CA . ASP A 1 80 ? -8.781 -18.625 3.74 1 92.62 80 ASP A CA 1
ATOM 656 C C . ASP A 1 80 ? -9.367 -17.469 2.938 1 92.62 80 ASP A C 1
ATOM 658 O O . ASP A 1 80 ? -9.672 -16.406 3.494 1 92.62 80 ASP A O 1
ATOM 662 N N . MET A 1 81 ? -9.5 -17.656 1.62 1 94.94 81 MET A N 1
ATOM 663 C CA . MET A 1 81 ? -10.047 -16.609 0.76 1 94.94 81 MET A CA 1
ATOM 664 C C . MET A 1 81 ? -11.461 -16.234 1.198 1 94.94 81 MET A C 1
ATOM 666 O O . MET A 1 81 ? -11.797 -15.047 1.252 1 94.94 81 MET A O 1
ATOM 670 N N . LYS A 1 82 ? -12.203 -17.266 1.55 1 93.38 82 LYS A N 1
ATOM 671 C CA . LYS A 1 82 ? -13.57 -17.016 2.002 1 93.38 82 LYS A CA 1
ATOM 672 C C . LYS A 1 82 ? -13.586 -16.203 3.293 1 93.38 82 LYS A C 1
ATOM 674 O O . LYS A 1 82 ? -14.406 -15.305 3.455 1 93.38 82 LYS A O 1
ATOM 679 N N . ARG A 1 83 ? -12.703 -16.469 4.164 1 93.69 83 ARG A N 1
ATOM 680 C CA . ARG A 1 83 ? -12.578 -15.727 5.414 1 93.69 83 ARG A CA 1
ATOM 681 C C . ARG A 1 83 ? -12.312 -14.25 5.141 1 93.69 83 ARG A C 1
ATOM 683 O O . ARG A 1 83 ? -12.789 -13.383 5.875 1 93.69 83 ARG A O 1
ATOM 690 N N . TRP A 1 84 ? -11.648 -13.984 4.066 1 91.69 84 TRP A N 1
ATOM 691 C CA . TRP A 1 84 ? -11.297 -12.609 3.711 1 91.69 84 TRP A CA 1
ATOM 692 C C . TRP A 1 84 ? -12.305 -12.031 2.717 1 91.69 84 TRP A C 1
ATOM 694 O O . TRP A 1 84 ? -12.078 -10.953 2.16 1 91.69 84 TRP A O 1
ATOM 704 N N . GLN A 1 85 ? -13.352 -12.836 2.41 1 93.06 85 GLN A N 1
ATOM 705 C CA . GLN A 1 85 ? -14.445 -12.422 1.532 1 93.06 85 GLN A CA 1
ATOM 706 C C . GLN A 1 85 ? -13.961 -12.242 0.098 1 93.06 85 GLN A C 1
ATOM 708 O O . GLN A 1 85 ? -14.438 -11.352 -0.616 1 93.06 85 GLN A O 1
ATOM 713 N N . LEU A 1 86 ? -12.961 -12.984 -0.21 1 96.31 86 LEU A N 1
ATOM 714 C CA . LEU A 1 86 ? -12.461 -12.992 -1.578 1 96.31 86 LEU A CA 1
ATOM 715 C C . LEU A 1 86 ? -13.094 -14.117 -2.391 1 96.31 86 LEU A C 1
ATOM 717 O O . LEU A 1 86 ? -13.164 -15.258 -1.931 1 96.31 86 LEU A O 1
ATOM 721 N N . SER A 1 87 ? -13.547 -13.812 -3.604 1 95.44 87 SER A N 1
ATOM 722 C CA . SER A 1 87 ? -14.156 -14.789 -4.5 1 95.44 87 SER A CA 1
ATOM 723 C C . SER A 1 87 ? -13.234 -15.094 -5.68 1 95.44 87 SER A C 1
ATOM 725 O O . SER A 1 87 ? -12.578 -14.203 -6.215 1 95.44 87 SER A O 1
ATOM 727 N N . PRO A 1 88 ? -13.242 -16.359 -6.094 1 95.75 88 PRO A N 1
ATOM 728 C CA . PRO A 1 88 ? -1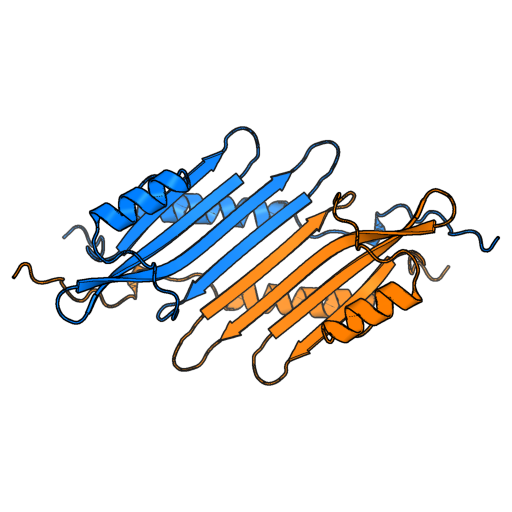2.445 -16.703 -7.277 1 95.75 88 PRO A CA 1
ATOM 729 C C . PRO A 1 88 ? -12.992 -16.062 -8.555 1 95.75 88 PRO A C 1
ATOM 731 O O . PRO A 1 88 ? -14.211 -15.961 -8.719 1 95.75 88 PRO A O 1
ATOM 734 N N . ILE A 1 89 ? -12.156 -15.641 -9.477 1 96.19 89 ILE A N 1
ATOM 735 C CA . ILE A 1 89 ? -12.516 -15.07 -10.773 1 96.19 89 ILE A CA 1
ATOM 736 C C . ILE A 1 89 ? -11.531 -15.547 -11.844 1 96.19 89 ILE A C 1
ATOM 738 O O . ILE A 1 89 ? -10.484 -16.125 -11.523 1 96.19 89 ILE A O 1
ATOM 742 N N . ASP A 1 90 ? -11.836 -15.367 -13.062 1 94.44 90 ASP A N 1
ATOM 743 C CA . ASP A 1 90 ? -10.914 -15.75 -14.125 1 94.44 90 ASP A CA 1
ATOM 744 C C . ASP A 1 90 ? -9.883 -14.648 -14.383 1 94.44 90 ASP A C 1
ATOM 746 O O . ASP A 1 90 ? -10.016 -13.539 -13.859 1 94.44 90 ASP A O 1
ATOM 750 N N . ARG A 1 91 ? -8.922 -14.938 -15.133 1 93.44 91 ARG A N 1
ATOM 751 C CA . ARG A 1 91 ? -7.801 -14.047 -15.398 1 93.44 91 ARG A CA 1
ATOM 752 C C . ARG A 1 91 ? -8.273 -12.766 -16.078 1 93.44 91 ARG A C 1
ATOM 754 O O . ARG A 1 91 ? -7.836 -11.664 -15.719 1 93.44 91 ARG A O 1
ATOM 761 N N . ARG A 1 92 ? -9.125 -12.922 -16.984 1 94 92 ARG A N 1
ATOM 762 C CA . ARG A 1 92 ? -9.602 -11.766 -17.75 1 94 92 ARG A CA 1
ATOM 763 C C . ARG A 1 92 ? -10.25 -10.742 -16.828 1 94 92 ARG A C 1
ATOM 765 O O . ARG A 1 92 ? -9.93 -9.555 -16.891 1 94 92 ARG A O 1
ATOM 772 N N . ASN A 1 93 ? -11.125 -11.18 -16 1 95.69 93 ASN A N 1
ATOM 773 C CA . ASN A 1 93 ? -11.789 -10.281 -15.062 1 95.69 93 ASN A CA 1
ATOM 774 C C . ASN A 1 93 ? -10.805 -9.734 -14.031 1 95.69 93 ASN A C 1
ATOM 776 O O . ASN A 1 93 ? -10.914 -8.578 -13.625 1 95.69 93 ASN A O 1
ATOM 780 N N . TYR A 1 94 ? -9.898 -10.57 -13.625 1 96.56 94 TYR A N 1
ATOM 781 C CA . TYR A 1 94 ? -8.859 -10.117 -12.703 1 96.56 94 TYR A CA 1
ATOM 782 C C . TYR A 1 94 ? -8.109 -8.922 -13.281 1 96.56 94 TYR A C 1
ATOM 784 O O . TYR A 1 94 ? -7.961 -7.895 -12.625 1 96.56 94 TYR A O 1
ATOM 792 N N . GLU A 1 95 ? -7.703 -9.008 -14.508 1 95.25 95 GLU A N 1
ATOM 793 C CA . GLU A 1 95 ? -6.926 -7.953 -15.156 1 95.25 95 GLU A CA 1
ATOM 794 C C . GLU A 1 95 ? -7.773 -6.703 -15.375 1 95.25 95 GLU A C 1
ATOM 796 O O . GLU A 1 95 ? -7.27 -5.582 -15.281 1 95.25 95 GLU A O 1
ATOM 801 N N . ARG A 1 96 ? -8.992 -6.914 -15.625 1 95.12 96 ARG A N 1
ATOM 802 C CA . ARG A 1 96 ? -9.906 -5.785 -15.766 1 95.12 96 ARG A CA 1
ATOM 803 C C . ARG A 1 96 ? -10.039 -5.023 -14.453 1 95.12 96 ARG A C 1
ATOM 805 O O . ARG A 1 96 ? -9.938 -3.793 -14.43 1 95.12 96 ARG A O 1
ATOM 812 N N . PHE A 1 97 ? -10.328 -5.762 -13.375 1 95.06 97 PHE A N 1
ATOM 813 C CA . PHE A 1 97 ? -10.469 -5.125 -12.07 1 95.06 97 PHE A CA 1
ATOM 814 C C . PHE A 1 97 ? -9.172 -4.445 -11.656 1 95.06 97 PHE A C 1
ATOM 816 O O . PHE A 1 97 ? -9.188 -3.391 -11.016 1 95.06 97 PHE A O 1
ATOM 823 N N . ARG A 1 98 ? -8.062 -5.098 -12.008 1 95.69 98 ARG A N 1
ATOM 824 C CA . ARG A 1 98 ? -6.762 -4.492 -11.742 1 95.69 98 ARG A CA 1
ATOM 825 C C . ARG A 1 98 ? -6.641 -3.137 -12.43 1 95.69 98 ARG A C 1
ATOM 827 O O . ARG A 1 98 ? -6.234 -2.152 -11.812 1 95.69 98 ARG A O 1
ATOM 834 N N . LYS A 1 99 ? -7.004 -3.102 -13.648 1 94.38 99 LYS A N 1
ATOM 835 C CA . LYS A 1 99 ? -6.961 -1.862 -14.422 1 94.38 99 LYS A CA 1
ATOM 836 C C . LYS A 1 99 ? -7.871 -0.803 -13.805 1 94.38 99 LYS A C 1
ATOM 838 O O . LYS A 1 99 ? -7.492 0.366 -13.703 1 94.38 99 LYS A O 1
ATOM 843 N N . VAL A 1 100 ? -9.016 -1.194 -13.43 1 93.06 100 VAL A N 1
ATOM 844 C CA . VAL A 1 100 ? -9.969 -0.277 -12.82 1 93.06 100 VAL A CA 1
ATOM 845 C C . VAL A 1 100 ? -9.398 0.284 -11.523 1 93.06 100 VAL A C 1
ATOM 847 O O . VAL A 1 100 ? -9.422 1.497 -11.297 1 93.06 100 VAL A O 1
ATOM 850 N N . ALA A 1 101 ? -8.906 -0.595 -10.672 1 94.25 101 ALA A N 1
ATOM 851 C CA . ALA A 1 101 ? -8.367 -0.166 -9.383 1 94.25 101 ALA A CA 1
ATOM 852 C C . ALA A 1 101 ? -7.234 0.842 -9.57 1 94.25 101 ALA A C 1
ATOM 854 O O . ALA A 1 101 ? -7.238 1.909 -8.945 1 94.25 101 ALA A O 1
ATOM 855 N N . LEU A 1 102 ? -6.309 0.49 -10.422 1 94.81 102 LEU A N 1
ATOM 856 C CA . LEU A 1 102 ? -5.164 1.365 -10.656 1 94.81 102 LEU A CA 1
ATOM 857 C C . LEU A 1 102 ? -5.598 2.656 -11.344 1 94.81 102 LEU A C 1
ATOM 859 O O . LEU A 1 102 ? -5 3.713 -11.125 1 94.81 102 LEU A O 1
ATOM 863 N N . GLY A 1 103 ? -6.609 2.582 -12.188 1 92.62 103 GLY A N 1
ATOM 864 C CA . GLY A 1 103 ? -7.184 3.773 -12.789 1 92.62 103 GLY A CA 1
ATOM 865 C C . GLY A 1 103 ? -7.789 4.727 -11.773 1 92.62 103 GLY A C 1
ATOM 866 O O . GLY A 1 103 ? -7.574 5.938 -11.852 1 92.62 103 GLY A O 1
ATOM 867 N N . ILE A 1 104 ? -8.539 4.199 -10.844 1 91.06 104 ILE A N 1
ATOM 868 C CA . ILE A 1 104 ? -9.133 5.004 -9.781 1 91.06 104 ILE A CA 1
ATOM 869 C C . ILE A 1 104 ? -8.039 5.68 -8.969 1 91.06 104 ILE A C 1
ATOM 871 O O . ILE A 1 104 ? -8.133 6.871 -8.656 1 91.06 104 ILE A O 1
ATOM 875 N N . TYR A 1 105 ? -7.035 4.914 -8.664 1 92.38 105 TYR A N 1
ATOM 876 C CA . TYR A 1 105 ? -5.906 5.461 -7.922 1 92.38 105 TYR A CA 1
ATOM 877 C C . TYR A 1 105 ? -5.266 6.617 -8.68 1 92.38 105 TYR A C 1
ATOM 879 O O . TYR A 1 105 ? -4.984 7.668 -8.094 1 92.38 105 TYR A O 1
ATOM 887 N N . ARG A 1 106 ? -5.055 6.441 -9.961 1 90.94 106 ARG A N 1
ATOM 888 C CA . ARG A 1 106 ? -4.441 7.484 -10.781 1 90.94 106 ARG A CA 1
ATOM 889 C C . ARG A 1 106 ? -5.328 8.719 -10.844 1 90.94 106 ARG A C 1
ATOM 891 O O . ARG A 1 106 ? -4.836 9.852 -10.781 1 90.94 106 ARG A O 1
ATOM 898 N N . GLN A 1 107 ? -6.578 8.539 -10.898 1 88.31 107 GLN A N 1
ATOM 899 C CA . GLN A 1 107 ? -7.523 9.641 -11.039 1 88.31 107 GLN A CA 1
ATOM 900 C C . GLN A 1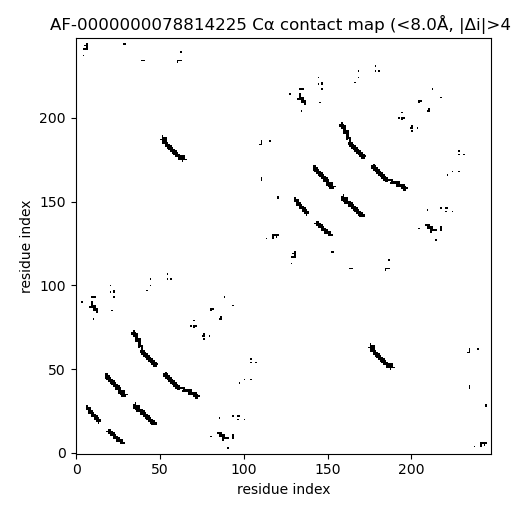 107 ? -7.676 10.398 -9.719 1 88.31 107 GLN A C 1
ATOM 902 O O . GLN A 1 107 ? -7.961 11.602 -9.719 1 88.31 107 GLN A O 1
ATOM 907 N N . ALA A 1 108 ? -7.621 9.633 -8.641 1 86.62 108 ALA A N 1
ATOM 908 C CA . ALA A 1 108 ? -7.758 10.266 -7.336 1 86.62 108 ALA A CA 1
ATOM 909 C C . ALA A 1 108 ? -6.691 11.344 -7.129 1 86.62 108 ALA A C 1
ATOM 911 O O . ALA A 1 108 ? -6.898 12.289 -6.371 1 86.62 108 ALA A O 1
ATOM 912 N N . GLY A 1 109 ? -5.512 11.125 -7.82 1 83.31 109 GLY A N 1
ATOM 913 C CA . GLY A 1 109 ? -4.441 12.102 -7.688 1 83.31 109 GLY A CA 1
ATOM 914 C C . GLY A 1 109 ? -3.771 12.07 -6.328 1 83.31 109 GLY A C 1
ATOM 915 O O . GLY A 1 109 ? -4.164 11.289 -5.453 1 83.31 109 GLY A O 1
ATOM 916 N N . ILE A 1 110 ? -2.76 12.852 -6.176 1 85.88 110 ILE A N 1
ATOM 917 C CA . ILE A 1 110 ? -2.004 12.906 -4.93 1 85.88 110 ILE A CA 1
ATOM 918 C C . ILE A 1 110 ? -2.393 14.164 -4.148 1 85.88 110 ILE A C 1
ATOM 920 O O . ILE A 1 110 ? -2.939 15.109 -4.715 1 85.88 110 ILE A O 1
ATOM 924 N N . ILE A 1 111 ? -2.246 14.117 -2.926 1 85.5 111 ILE A N 1
ATOM 925 C CA . ILE A 1 111 ? -2.609 15.242 -2.072 1 85.5 111 ILE A CA 1
ATOM 926 C C . ILE A 1 111 ? -1.781 16.469 -2.455 1 85.5 111 ILE A C 1
ATOM 928 O O . ILE A 1 111 ? -0.574 16.359 -2.686 1 85.5 111 ILE A O 1
ATOM 932 N N . ASP A 1 112 ? -2.5 17.562 -2.576 1 84.38 112 ASP A N 1
ATOM 933 C CA . ASP A 1 112 ? -1.885 18.859 -2.814 1 84.38 112 ASP A CA 1
ATOM 934 C C . ASP A 1 112 ? -1.765 19.656 -1.518 1 84.38 112 ASP A C 1
ATOM 936 O O . ASP A 1 112 ? -2.764 20.156 -0.996 1 84.38 112 ASP A O 1
ATOM 940 N N . PHE A 1 113 ? -0.56 19.797 -1.066 1 85.88 113 PHE A N 1
ATOM 941 C CA . PHE A 1 113 ? -0.328 20.422 0.234 1 85.88 113 PHE A CA 1
ATOM 942 C C . PHE A 1 113 ? -0.607 21.922 0.18 1 85.88 113 PHE A C 1
ATOM 944 O O . PHE A 1 113 ? -0.772 22.562 1.218 1 85.88 113 PHE A O 1
ATOM 951 N N . THR A 1 114 ? -0.647 22.453 -0.991 1 80.38 114 THR A N 1
ATOM 952 C CA . THR A 1 114 ? -0.863 23.891 -1.123 1 80.38 114 THR A CA 1
ATOM 953 C C . THR A 1 114 ? -2.326 24.25 -0.869 1 80.38 114 THR A C 1
ATOM 955 O O . THR A 1 114 ? -2.656 25.406 -0.619 1 80.38 114 THR A O 1
ATOM 958 N N . THR A 1 115 ? -3.195 23.312 -0.926 1 74.44 115 THR A N 1
ATOM 959 C CA . THR A 1 115 ? -4.625 23.562 -0.777 1 74.44 115 THR A CA 1
ATOM 960 C C . THR A 1 115 ? -5.055 23.391 0.678 1 74.44 115 THR A C 1
ATOM 962 O O . THR A 1 115 ? -6.215 23.625 1.02 1 74.44 115 THR A O 1
ATOM 965 N N . LEU A 1 116 ? -4.145 22.984 1.469 1 74.12 116 LEU A N 1
ATOM 966 C CA . LEU A 1 116 ? -4.516 22.703 2.854 1 74.12 116 LEU A CA 1
ATOM 967 C C . LEU A 1 116 ? -4.527 23.984 3.676 1 74.12 116 LEU A C 1
ATOM 969 O O . LEU A 1 116 ? -3.646 24.844 3.518 1 74.12 116 LEU A O 1
ATOM 973 N N . GLU A 1 117 ? -5.688 24.219 4.246 1 61.59 117 GLU A N 1
ATOM 974 C CA . GLU A 1 117 ? -5.836 25.406 5.086 1 61.59 117 GLU A CA 1
ATOM 975 C C . GLU A 1 117 ? -4.867 25.375 6.266 1 61.59 117 GLU A C 1
ATOM 977 O O . GLU A 1 117 ? -4.711 24.328 6.918 1 61.59 117 GLU A O 1
ATOM 982 N N . THR A 1 118 ? -3.828 26.203 6.289 1 55 118 THR A N 1
ATOM 983 C CA . THR A 1 118 ? -2.896 26.312 7.406 1 55 118 THR A CA 1
ATOM 984 C C . THR A 1 118 ? -3.441 27.25 8.484 1 55 118 THR A C 1
ATOM 986 O O . THR A 1 118 ? -3.971 28.328 8.172 1 55 118 THR A O 1
ATOM 989 N N . THR A 1 119 ? -4.004 26.75 9.453 1 48.78 119 THR A N 1
ATOM 990 C CA . THR A 1 119 ? -4.289 27.688 10.539 1 48.78 119 THR A CA 1
ATOM 991 C C . THR A 1 119 ? -3.002 28.125 11.227 1 48.78 119 THR A C 1
ATOM 993 O O . THR A 1 119 ? -2.256 27.281 11.75 1 48.78 119 THR A O 1
ATOM 996 N N . PRO A 1 120 ? -2.631 29.344 11.055 1 46.34 120 PRO A N 1
ATOM 997 C CA . PRO A 1 120 ? -1.432 29.891 11.703 1 46.34 120 PRO A CA 1
ATOM 998 C C . PRO A 1 120 ? -1.338 29.5 13.18 1 46.34 120 PRO A C 1
ATOM 1000 O O . PRO A 1 120 ? -2.33 29.594 13.906 1 46.34 120 PRO A O 1
ATOM 1003 N N . ILE A 1 121 ? -0.586 28.406 13.5 1 45.12 121 ILE A N 1
ATOM 1004 C CA . ILE A 1 121 ? -0.339 28.172 14.914 1 45.12 121 ILE A CA 1
ATOM 1005 C C . ILE A 1 121 ? 0.16 29.453 15.578 1 45.12 121 ILE A C 1
ATOM 1007 O O . ILE A 1 121 ? 1.194 30 15.18 1 45.12 121 ILE A O 1
ATOM 1011 N N . LYS A 1 122 ? -0.691 30.312 15.867 1 39.22 122 LYS A N 1
ATOM 1012 C CA . LYS A 1 122 ? -0.344 31.5 16.641 1 39.22 122 LYS A CA 1
ATOM 1013 C C . LYS A 1 122 ? 0.566 31.156 17.812 1 39.22 122 LYS A C 1
ATOM 1015 O O . LYS A 1 122 ? 0.294 30.219 18.562 1 39.22 122 LYS A O 1
ATOM 1020 N N . ASN A 1 123 ? 1.861 31.359 17.703 1 36.59 123 ASN A N 1
ATOM 1021 C CA . ASN A 1 123 ? 2.68 31.469 18.922 1 36.59 123 ASN A CA 1
ATOM 1022 C C . ASN A 1 123 ? 1.935 32.188 20.031 1 36.59 123 ASN A C 1
ATOM 1024 O O . ASN A 1 123 ? 1.549 33.344 19.891 1 36.59 123 ASN A O 1
ATOM 1028 N N . VAL A 1 124 ? 1.02 31.469 20.672 1 31.56 124 VAL A N 1
ATOM 1029 C CA . VAL A 1 124 ? 0.75 32.25 21.875 1 31.56 124 VAL A CA 1
ATOM 1030 C C . VAL A 1 124 ? 2.006 32.281 22.75 1 31.56 124 VAL A C 1
ATOM 1032 O O . VAL A 1 124 ? 2.729 31.297 22.875 1 31.56 124 VAL A O 1
ATOM 1035 N N . MET B 1 1 ? 5.625 36.125 0.403 1 25.88 1 MET B N 1
ATOM 1036 C CA . MET B 1 1 ? 5.285 35.469 1.659 1 25.88 1 MET B CA 1
ATOM 1037 C C . MET B 1 1 ? 5.594 33.969 1.589 1 25.88 1 MET B C 1
ATOM 1039 O O . MET B 1 1 ? 5.246 33.312 0.613 1 25.88 1 MET B O 1
ATOM 1043 N N . ASN B 1 2 ? 6.715 33.406 2.098 1 30.08 2 ASN B N 1
ATOM 1044 C CA . ASN B 1 2 ? 7.301 32.062 1.954 1 30.08 2 ASN B CA 1
ATOM 1045 C C . ASN B 1 2 ? 6.273 30.969 2.205 1 30.08 2 ASN B C 1
ATOM 1047 O O . ASN B 1 2 ? 5.781 30.812 3.324 1 30.08 2 ASN B O 1
ATOM 1051 N N . THR B 1 3 ? 5.375 30.625 1.399 1 34.06 3 THR B N 1
ATOM 1052 C CA . THR B 1 3 ? 4.125 29.859 1.331 1 34.06 3 THR B CA 1
ATOM 1053 C C . THR B 1 3 ? 4.32 28.453 1.859 1 34.06 3 THR B C 1
ATOM 1055 O O . THR B 1 3 ? 4.164 27.484 1.116 1 34.06 3 THR B O 1
ATOM 1058 N N . ASN B 1 4 ? 5.488 28.078 2.465 1 41.62 4 ASN B N 1
ATOM 1059 C CA . ASN B 1 4 ? 5.703 26.906 3.324 1 41.62 4 ASN B CA 1
ATOM 1060 C C . ASN B 1 4 ? 4.609 26.781 4.379 1 41.62 4 ASN B C 1
ATOM 1062 O O . ASN B 1 4 ? 4.375 27.719 5.152 1 41.62 4 ASN B O 1
ATOM 1066 N N . ASN B 1 5 ? 3.475 26.344 4.074 1 47.53 5 ASN B N 1
ATOM 1067 C CA . ASN B 1 5 ? 2.445 26.188 5.098 1 47.53 5 ASN B CA 1
ATOM 1068 C C . ASN B 1 5 ? 3.035 25.672 6.41 1 47.53 5 ASN B C 1
ATOM 1070 O O . ASN B 1 5 ? 3.504 24.547 6.484 1 47.53 5 ASN B O 1
ATOM 1074 N N . PRO B 1 6 ? 3.559 26.547 7.246 1 57.09 6 PRO B N 1
ATOM 1075 C CA . PRO B 1 6 ? 4.266 26.297 8.5 1 57.09 6 PRO B CA 1
ATOM 1076 C C . PRO B 1 6 ? 3.65 25.141 9.297 1 57.09 6 PRO B C 1
ATOM 1078 O O . PRO B 1 6 ? 4.262 24.656 10.25 1 57.09 6 PRO B O 1
ATOM 1081 N N . ASP B 1 7 ? 2.594 24.484 8.625 1 82.81 7 ASP B N 1
ATOM 1082 C CA . ASP B 1 7 ? 1.899 23.625 9.578 1 82.81 7 ASP B CA 1
ATOM 1083 C C . ASP B 1 7 ? 1.981 22.156 9.164 1 82.81 7 ASP B C 1
ATOM 1085 O O . ASP B 1 7 ? 1.257 21.312 9.695 1 82.81 7 ASP B O 1
ATOM 1089 N N . ILE B 1 8 ? 2.906 22.016 8.117 1 91 8 ILE B N 1
ATOM 1090 C CA . ILE B 1 8 ? 3.049 20.594 7.758 1 91 8 ILE B CA 1
ATOM 1091 C C . ILE B 1 8 ? 4.504 20.172 7.918 1 91 8 ILE B C 1
ATOM 1093 O O . ILE B 1 8 ? 5.418 20.875 7.477 1 91 8 ILE B O 1
ATOM 1097 N N . LEU B 1 9 ? 4.699 19.031 8.547 1 93.88 9 LEU B N 1
ATOM 1098 C CA . LEU B 1 9 ? 6.02 18.438 8.703 1 93.88 9 LEU B CA 1
ATOM 1099 C C . LEU B 1 9 ? 6.215 17.281 7.727 1 93.88 9 LEU B C 1
ATOM 1101 O O . LEU B 1 9 ? 5.305 16.484 7.516 1 93.88 9 LEU B O 1
ATOM 1105 N N . PHE B 1 10 ? 7.434 17.266 7.062 1 95.88 10 PHE B N 1
ATOM 1106 C CA . PHE B 1 10 ? 7.754 16.266 6.051 1 95.88 10 PHE B CA 1
ATOM 1107 C C . PHE B 1 10 ? 8.93 15.406 6.492 1 95.88 10 PHE B C 1
ATOM 1109 O O . PHE B 1 10 ? 9.898 15.906 7.07 1 95.88 10 PHE B O 1
ATOM 1116 N N . PHE B 1 11 ? 8.867 14.086 6.184 1 97.25 11 PHE B N 1
ATOM 1117 C CA . PHE B 1 11 ? 9.93 13.164 6.555 1 97.25 11 PHE B CA 1
ATOM 1118 C C . PHE B 1 11 ? 10.219 12.188 5.422 1 97.25 11 PHE B C 1
ATOM 1120 O O . PHE B 1 11 ? 9.328 11.867 4.625 1 97.25 11 PHE B O 1
ATOM 1127 N N . VAL B 1 12 ? 11.523 11.727 5.395 1 96.56 12 VAL B N 1
ATOM 1128 C CA . VAL B 1 12 ? 11.922 10.773 4.367 1 96.56 12 VAL B CA 1
ATOM 1129 C C . VAL B 1 12 ? 12.867 9.734 4.961 1 96.56 12 VAL B C 1
ATOM 1131 O O . VAL B 1 12 ? 13.641 10.039 5.875 1 96.56 12 VAL B O 1
ATOM 1134 N N . ARG B 1 13 ? 12.688 8.555 4.539 1 95.31 13 ARG B N 1
ATOM 1135 C CA . ARG B 1 13 ? 13.672 7.488 4.719 1 95.31 13 ARG B CA 1
ATOM 1136 C C . ARG B 1 13 ? 14.078 6.887 3.377 1 95.31 13 ARG B C 1
ATOM 1138 O O . ARG B 1 13 ? 13.219 6.5 2.58 1 95.31 13 ARG B O 1
ATOM 1145 N N . ARG B 1 14 ? 15.344 6.918 3.08 1 85.31 14 ARG B N 1
ATOM 1146 C CA . ARG B 1 14 ? 15.859 6.301 1.863 1 85.31 14 ARG B CA 1
ATOM 1147 C C . ARG B 1 14 ? 16.938 5.27 2.188 1 85.31 14 ARG B C 1
ATOM 1149 O O . ARG B 1 14 ? 17.797 5.516 3.035 1 85.31 14 ARG B O 1
ATOM 1156 N N . GLU B 1 15 ? 16.672 4.121 1.8 1 74.75 15 GLU B N 1
ATOM 1157 C CA . GLU B 1 15 ? 17.734 3.115 1.929 1 74.75 15 GLU B CA 1
ATOM 1158 C C . GLU B 1 15 ? 18.438 2.879 0.596 1 74.75 15 GLU B C 1
ATOM 1160 O O . GLU B 1 15 ? 17.781 2.715 -0.437 1 74.75 15 GLU B O 1
ATOM 1165 N N . TYR B 1 16 ? 19.641 3.152 0.384 1 59.81 16 TYR B N 1
ATOM 1166 C CA . TYR B 1 16 ? 20.453 3.08 -0.833 1 59.81 16 TYR B CA 1
ATOM 1167 C C . TYR B 1 16 ? 20.594 1.639 -1.31 1 59.81 16 TYR B C 1
ATOM 1169 O O . TYR B 1 16 ? 20.625 1.377 -2.514 1 59.81 16 TYR B O 1
ATOM 1177 N N . GLY B 1 17 ? 20.641 0.656 -0.514 1 57.84 17 GLY B N 1
ATOM 1178 C CA . GLY B 1 17 ? 20.859 -0.701 -0.993 1 57.84 17 GLY B CA 1
ATOM 1179 C C . GLY B 1 17 ? 19.641 -1.294 -1.667 1 57.84 17 GLY B C 1
ATOM 1180 O O . GLY B 1 17 ? 19.75 -1.947 -2.707 1 57.84 17 GLY B O 1
ATOM 1181 N N . THR B 1 18 ? 18.562 -1.122 -1.158 1 61.59 18 THR B N 1
ATOM 1182 C CA . THR B 1 18 ? 17.297 -1.52 -1.749 1 61.59 18 THR B CA 1
ATOM 1183 C C . THR B 1 18 ? 16.438 -0.295 -2.068 1 61.59 18 THR B C 1
ATOM 1185 O O . THR B 1 18 ? 16.312 0.616 -1.246 1 61.59 18 THR B O 1
ATOM 1188 N N . PRO B 1 19 ? 16.234 -0.048 -3.41 1 66.06 19 PRO B N 1
ATOM 1189 C CA . PRO B 1 19 ? 15.398 1.128 -3.67 1 66.06 19 PRO B CA 1
ATOM 1190 C C . PRO B 1 19 ? 14.148 1.168 -2.797 1 66.06 19 PRO B C 1
ATOM 1192 O O . PRO B 1 19 ? 13.141 0.541 -3.131 1 66.06 19 PRO B O 1
ATOM 1195 N N . SER B 1 20 ? 14.359 1.567 -1.624 1 86.12 20 SER B N 1
ATOM 1196 C CA . SER B 1 20 ? 13.234 1.776 -0.72 1 86.12 20 SER B CA 1
ATOM 1197 C C . SER B 1 20 ? 13.117 3.242 -0.314 1 86.12 20 SER B C 1
ATOM 1199 O O . SER B 1 20 ? 14.125 3.908 -0.075 1 86.12 20 SER B O 1
ATOM 1201 N N . ILE B 1 21 ? 12.016 3.826 -0.56 1 93.94 21 ILE B N 1
ATOM 1202 C CA . ILE B 1 21 ? 11.703 5.195 -0.167 1 93.94 21 ILE B CA 1
ATOM 1203 C C . ILE B 1 21 ? 10.445 5.207 0.708 1 93.94 21 ILE B C 1
ATOM 1205 O O . ILE B 1 21 ? 9.461 4.539 0.397 1 93.94 21 ILE B O 1
ATOM 1209 N N . GLU B 1 22 ? 10.547 5.844 1.833 1 96.31 22 GLU B N 1
ATOM 1210 C CA . GLU B 1 22 ? 9.367 6.09 2.66 1 96.31 22 GLU B CA 1
ATOM 1211 C C . GLU B 1 22 ? 9.195 7.578 2.936 1 96.31 22 GLU B C 1
ATOM 1213 O O . GLU B 1 22 ? 10.156 8.273 3.266 1 96.31 22 GLU B O 1
ATOM 1218 N N . LEU B 1 23 ? 8.039 8.062 2.682 1 96.94 23 LEU B N 1
ATOM 1219 C CA . LEU B 1 23 ? 7.676 9.453 2.889 1 96.94 23 LEU B CA 1
ATOM 1220 C C . LEU B 1 23 ? 6.492 9.57 3.844 1 96.94 23 LEU B C 1
ATOM 1222 O O . LEU B 1 23 ? 5.547 8.789 3.766 1 96.94 23 LEU B O 1
ATOM 1226 N N . ARG B 1 24 ? 6.582 10.547 4.754 1 96.12 24 ARG B N 1
ATOM 1227 C CA . ARG B 1 24 ? 5.457 10.852 5.633 1 96.12 24 ARG B CA 1
ATOM 1228 C C . ARG B 1 24 ? 5.273 12.359 5.785 1 96.12 24 ARG B C 1
ATOM 1230 O O . ARG B 1 24 ? 6.254 13.102 5.902 1 96.12 24 ARG B O 1
ATOM 1237 N N . ALA B 1 25 ? 4.055 12.773 5.758 1 95.19 25 ALA B N 1
ATOM 1238 C CA . ALA B 1 25 ? 3.693 14.172 5.977 1 95.19 25 ALA B CA 1
ATOM 1239 C C . ALA B 1 25 ? 2.623 14.305 7.055 1 95.19 25 ALA B C 1
ATOM 1241 O O . ALA B 1 25 ? 1.626 13.578 7.043 1 95.19 25 ALA B O 1
ATOM 1242 N N . TYR B 1 26 ? 2.865 15.242 7.965 1 93.31 26 TYR B N 1
ATOM 1243 C CA . TYR B 1 26 ? 1.94 15.461 9.07 1 93.31 26 TYR B CA 1
ATOM 1244 C C . TYR B 1 26 ? 1.513 16.922 9.148 1 93.31 26 TYR B C 1
ATOM 1246 O O . TYR B 1 26 ? 2.354 17.828 9.117 1 93.31 26 TYR B O 1
ATOM 1254 N N . LYS B 1 27 ? 0.275 17.141 9.289 1 91.12 27 LYS B N 1
ATOM 1255 C CA . LYS B 1 27 ? -0.252 18.453 9.617 1 91.12 27 LYS B CA 1
ATOM 1256 C C . LYS B 1 27 ? -0.256 18.688 11.125 1 91.12 27 LYS B C 1
ATOM 1258 O O . LYS B 1 27 ? -0.78 17.859 11.883 1 91.12 27 LYS B O 1
ATOM 1263 N N . VAL B 1 28 ? 0.313 19.75 11.469 1 88.44 28 VAL B N 1
ATOM 1264 C CA . VAL B 1 28 ? 0.351 20.094 12.883 1 88.44 28 VAL B CA 1
ATOM 1265 C C . VAL B 1 28 ? -0.904 20.891 13.25 1 88.44 28 VAL B C 1
ATOM 1267 O O . VAL B 1 28 ? -1.217 21.906 12.625 1 88.44 28 VAL B O 1
ATOM 1270 N N . GLU B 1 29 ? -1.57 20.312 14.219 1 83.62 29 GLU B N 1
ATOM 1271 C CA . GLU B 1 29 ? -2.764 20.969 14.734 1 83.62 29 GLU B CA 1
ATOM 1272 C C . GLU B 1 29 ? -2.688 21.141 16.25 1 83.62 29 GLU B C 1
ATOM 1274 O O . GLU B 1 29 ? -1.859 20.516 16.906 1 83.62 29 GLU B O 1
ATOM 1279 N N . LYS B 1 30 ? -3.383 22.125 16.656 1 81.62 30 LYS B N 1
ATOM 1280 C CA . LYS B 1 30 ? -3.553 22.281 18.094 1 81.62 30 LYS B CA 1
ATOM 1281 C C . LYS B 1 30 ? -4.977 21.953 18.516 1 81.62 30 LYS B C 1
ATOM 1283 O O . LYS B 1 30 ? -5.938 22.547 18.016 1 81.62 30 LYS B O 1
ATOM 1288 N N . VAL B 1 31 ? -5.047 20.906 19.25 1 74.5 31 VAL B N 1
ATOM 1289 C CA . VAL B 1 31 ? -6.324 20.469 19.812 1 74.5 31 VAL B CA 1
ATOM 1290 C C . VAL B 1 31 ? -6.27 20.547 21.328 1 74.5 31 VAL B C 1
ATOM 1292 O O . VAL B 1 31 ? -5.449 19.875 21.953 1 74.5 31 VAL B O 1
ATOM 1295 N N . ASN B 1 32 ? -7.105 21.297 21.922 1 79.12 32 ASN B N 1
ATOM 1296 C CA . ASN B 1 32 ? -7.16 21.484 23.375 1 79.12 32 ASN B CA 1
ATOM 1297 C C . ASN B 1 32 ? -5.781 21.812 23.953 1 79.12 32 ASN B C 1
ATOM 1299 O O . ASN B 1 32 ? -5.352 21.188 24.922 1 79.12 32 ASN B O 1
ATOM 1303 N N . ASN B 1 33 ? -5.02 22.625 23.344 1 79.69 33 ASN B N 1
ATOM 1304 C CA . ASN B 1 33 ? -3.729 23.141 23.781 1 79.69 33 ASN B CA 1
ATOM 1305 C C . ASN B 1 33 ? -2.625 22.094 23.656 1 79.69 33 ASN B C 1
ATOM 1307 O O . ASN B 1 33 ? -1.575 22.219 24.281 1 79.69 33 ASN B O 1
ATOM 1311 N N . GLU B 1 34 ? -2.986 20.984 23.016 1 81.88 34 GLU B N 1
ATOM 1312 C CA . GLU B 1 34 ? -1.982 19.984 22.688 1 81.88 34 GLU B CA 1
ATOM 1313 C C . GLU B 1 34 ? -1.794 19.859 21.188 1 81.88 34 GLU B C 1
ATOM 1315 O O . GLU B 1 34 ? -2.707 20.156 20.406 1 81.88 34 GLU B O 1
ATOM 1320 N N . PHE B 1 35 ? -0.612 19.547 20.906 1 85.81 35 PHE B N 1
ATOM 1321 C CA . PHE B 1 35 ? -0.366 19.328 19.484 1 85.81 35 PHE B CA 1
ATOM 1322 C C . PHE B 1 35 ? -0.949 17.984 19.047 1 85.81 35 PHE B C 1
ATOM 1324 O O . PHE B 1 35 ? -0.94 17.016 19.797 1 85.81 35 PHE B O 1
ATOM 1331 N N . ALA B 1 36 ? -1.536 18.078 17.953 1 87.62 36 ALA B N 1
ATOM 1332 C CA . ALA B 1 36 ? -1.982 16.875 17.234 1 87.62 36 ALA B CA 1
ATOM 1333 C C . ALA B 1 36 ? -1.369 16.828 15.836 1 87.62 36 ALA B C 1
ATOM 1335 O O . ALA B 1 36 ? -1.164 17.859 15.195 1 87.62 36 ALA B O 1
ATOM 1336 N N . PHE B 1 37 ? -1.019 15.609 15.492 1 90.94 37 PHE B N 1
ATOM 1337 C CA . PHE B 1 37 ? -0.349 15.422 14.211 1 90.94 37 PHE B CA 1
ATOM 1338 C C . PHE B 1 37 ? -1.177 14.531 13.289 1 90.94 37 PHE B C 1
ATOM 1340 O O . PHE B 1 37 ? -1.141 13.305 13.406 1 90.94 37 PHE B O 1
ATOM 1347 N N . LEU B 1 38 ? -1.836 15.203 12.383 1 90.06 38 LEU B N 1
ATOM 1348 C CA . LEU B 1 38 ? -2.676 14.508 11.414 1 90.06 38 LEU B CA 1
ATOM 1349 C C . LEU B 1 38 ? -1.849 14.016 10.234 1 90.06 38 LEU B C 1
ATOM 1351 O O . LEU B 1 38 ? -1.183 14.805 9.555 1 90.06 38 LEU B O 1
ATOM 1355 N N . GLU B 1 39 ? -1.909 12.719 10.023 1 91.94 39 GLU B N 1
ATOM 1356 C CA . GLU B 1 39 ? -1.181 12.172 8.883 1 91.94 39 GLU B CA 1
ATOM 1357 C C . GLU B 1 39 ? -1.878 12.516 7.57 1 91.94 39 GLU B C 1
ATOM 1359 O O . GLU B 1 39 ? -3.031 12.141 7.355 1 91.94 39 GLU B O 1
ATOM 1364 N N . LEU B 1 40 ? -1.15 13.211 6.742 1 92.19 40 LEU B N 1
ATOM 1365 C CA . LEU B 1 40 ? -1.704 13.609 5.453 1 92.19 40 LEU B CA 1
ATOM 1366 C C . LEU B 1 40 ? -1.339 12.609 4.367 1 92.19 40 LEU B C 1
ATOM 1368 O O . LEU B 1 40 ? -2.115 12.383 3.436 1 92.19 40 LEU B O 1
ATOM 1372 N N . GLU B 1 41 ? -0.205 12.109 4.523 1 94.25 41 GLU B N 1
ATOM 1373 C CA . GLU B 1 41 ? 0.28 11.18 3.506 1 94.25 41 GLU B CA 1
ATOM 1374 C C . GLU B 1 41 ? 1.325 10.227 4.078 1 94.25 41 GLU B C 1
ATOM 1376 O O . GLU B 1 41 ? 2.184 10.633 4.859 1 94.25 41 GLU B O 1
ATOM 1381 N N . ARG B 1 42 ? 1.31 8.984 3.717 1 95.25 42 ARG B N 1
ATOM 1382 C CA . ARG B 1 42 ? 2.322 7.949 3.922 1 95.25 42 ARG B CA 1
ATOM 1383 C C . ARG B 1 42 ? 2.574 7.168 2.637 1 95.25 42 ARG B C 1
ATOM 1385 O O . ARG B 1 42 ? 1.647 6.59 2.066 1 95.25 42 ARG B O 1
ATOM 1392 N N . LEU B 1 43 ? 3.768 7.246 2.18 1 96.31 43 LEU B N 1
ATOM 1393 C CA . LEU B 1 43 ? 4.168 6.531 0.972 1 96.3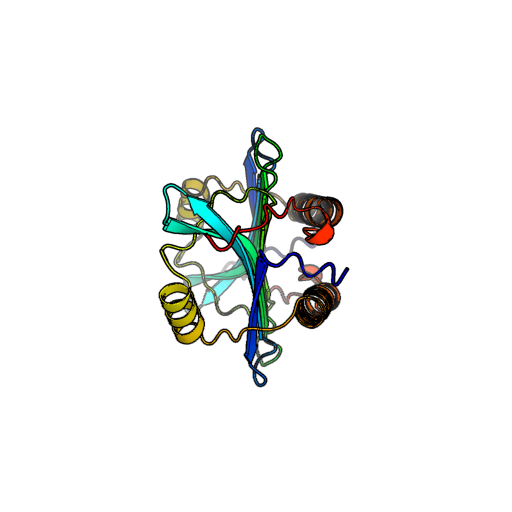1 43 LEU B CA 1
ATOM 1394 C C . LEU B 1 43 ? 5.402 5.672 1.229 1 96.31 43 LEU B C 1
ATOM 1396 O O . LEU B 1 43 ? 6.418 6.172 1.716 1 96.31 43 LEU B O 1
ATOM 1400 N N . ARG B 1 44 ? 5.266 4.379 0.969 1 95.5 44 ARG B N 1
ATOM 1401 C CA . ARG B 1 44 ? 6.41 3.479 1.062 1 95.5 44 ARG B CA 1
ATOM 1402 C C . ARG B 1 44 ? 6.539 2.627 -0.197 1 95.5 44 ARG B C 1
ATOM 1404 O O . ARG B 1 44 ? 5.594 1.935 -0.584 1 95.5 44 ARG B O 1
ATOM 1411 N N . LEU B 1 45 ? 7.625 2.729 -0.796 1 94.81 45 LEU B N 1
ATOM 1412 C CA . LEU B 1 45 ? 7.953 1.907 -1.956 1 94.81 45 LEU B CA 1
ATOM 1413 C C . LEU B 1 45 ? 9.188 1.053 -1.687 1 94.81 45 LEU B C 1
ATOM 1415 O O . LEU B 1 45 ? 10.211 1.563 -1.232 1 94.81 45 LEU B O 1
ATOM 1419 N N . VAL B 1 46 ? 9.078 -0.192 -1.924 1 90.5 46 VAL B N 1
ATOM 1420 C CA . VAL B 1 46 ? 10.203 -1.124 -1.866 1 90.5 46 VAL B CA 1
ATOM 1421 C C . VAL B 1 46 ? 10.281 -1.919 -3.168 1 90.5 46 VAL B C 1
ATOM 1423 O O . VAL B 1 46 ? 9.289 -2.52 -3.596 1 90.5 46 VAL B O 1
ATOM 1426 N N . VAL B 1 47 ? 11.391 -1.849 -3.809 1 87 47 VAL B N 1
ATOM 1427 C CA . VAL B 1 47 ? 11.609 -2.617 -5.027 1 87 47 VAL B CA 1
ATOM 1428 C C . VAL B 1 47 ? 12.812 -3.543 -4.848 1 87 47 VAL B C 1
ATOM 1430 O O . VAL B 1 47 ? 13.891 -3.096 -4.453 1 87 47 VAL B O 1
ATOM 1433 N N . PHE B 1 48 ? 12.562 -4.773 -5.086 1 80.69 48 PHE B N 1
ATOM 1434 C CA . PHE B 1 48 ? 13.633 -5.758 -5.051 1 80.69 48 PHE B CA 1
ATOM 1435 C C . PHE B 1 48 ? 13.914 -6.305 -6.445 1 80.69 48 PHE B C 1
ATOM 1437 O O . PHE B 1 48 ? 12.992 -6.75 -7.137 1 80.69 48 PHE B O 1
ATOM 1444 N N . SER B 1 49 ? 15.062 -6.133 -7.035 1 70 49 SER B N 1
ATOM 1445 C CA . SER B 1 49 ? 15.398 -6.582 -8.383 1 70 49 SER B CA 1
ATOM 1446 C C . SER B 1 49 ? 16.391 -7.742 -8.352 1 70 49 SER B C 1
ATOM 1448 O O . SER B 1 49 ? 16.75 -8.289 -9.391 1 70 49 SER B O 1
ATOM 1450 N N . GLY B 1 50 ? 16.672 -8.344 -7.312 1 64.12 50 GLY B N 1
ATOM 1451 C CA . GLY B 1 50 ? 17.609 -9.453 -7.297 1 64.12 50 GLY B CA 1
ATOM 1452 C C . GLY B 1 50 ? 17.016 -10.742 -7.836 1 64.12 50 GLY B C 1
ATOM 1453 O O . GLY B 1 50 ? 16.344 -10.734 -8.867 1 64.12 50 GLY B O 1
ATOM 1454 N N . ASP B 1 51 ? 17.297 -11.805 -7.27 1 61.16 51 ASP B N 1
ATOM 1455 C CA . ASP B 1 51 ? 16.812 -13.117 -7.676 1 61.16 51 ASP B CA 1
ATOM 1456 C C . ASP B 1 51 ? 15.289 -13.156 -7.688 1 61.16 51 ASP B C 1
ATOM 1458 O O . ASP B 1 51 ? 14.688 -13.969 -8.391 1 61.16 51 ASP B O 1
ATOM 1462 N N . PHE B 1 52 ? 14.781 -12.156 -6.879 1 65.75 52 PHE B N 1
ATOM 1463 C CA . PHE B 1 52 ? 13.328 -12.062 -6.793 1 65.75 52 PHE B CA 1
ATOM 1464 C C . PHE B 1 52 ? 12.852 -10.648 -7.109 1 65.75 52 PHE B C 1
ATOM 1466 O O . PHE B 1 52 ? 13.406 -9.68 -6.598 1 65.75 52 PHE B O 1
ATOM 1473 N N . GLN B 1 53 ? 12.18 -10.477 -8.266 1 73.44 53 GLN B N 1
ATOM 1474 C CA . GLN B 1 53 ? 11.625 -9.156 -8.539 1 73.44 53 GLN B CA 1
ATOM 1475 C C . GLN B 1 53 ? 10.305 -8.953 -7.797 1 73.44 53 GLN B C 1
ATOM 1477 O O . GLN B 1 53 ? 9.359 -9.719 -7.977 1 73.44 53 GLN B O 1
ATOM 1482 N N . SER B 1 54 ? 10.367 -8.062 -6.84 1 85.19 54 SER B N 1
ATOM 1483 C CA . SER B 1 54 ? 9.141 -7.738 -6.129 1 85.19 54 SER B CA 1
ATOM 1484 C C . SER B 1 54 ? 9 -6.23 -5.926 1 85.19 54 SER B C 1
ATOM 1486 O O . SER B 1 54 ? 10 -5.516 -5.852 1 85.19 54 SER B O 1
ATOM 1488 N N . VAL B 1 55 ? 7.855 -5.805 -6.078 1 88.94 55 VAL B N 1
ATOM 1489 C CA . VAL B 1 55 ? 7.5 -4.41 -5.836 1 88.94 55 VAL B CA 1
ATOM 1490 C C . VAL B 1 55 ? 6.441 -4.328 -4.738 1 88.94 55 VAL B C 1
ATOM 1492 O O . VAL B 1 55 ? 5.5 -5.125 -4.719 1 88.94 55 VAL B O 1
ATOM 1495 N N . SER B 1 56 ? 6.66 -3.482 -3.807 1 92.06 56 SER B N 1
ATOM 1496 C CA . SER B 1 56 ? 5.68 -3.188 -2.768 1 92.06 56 SER B CA 1
ATOM 1497 C C . SER B 1 56 ? 5.449 -1.686 -2.637 1 92.06 56 SER B C 1
ATOM 1499 O O . SER B 1 56 ? 6.379 -0.935 -2.33 1 92.06 56 SER B O 1
ATOM 1501 N N . LEU B 1 57 ? 4.242 -1.262 -2.926 1 94.88 57 LEU B N 1
ATOM 1502 C CA . LEU B 1 57 ? 3.842 0.129 -2.734 1 94.88 57 LEU B CA 1
ATOM 1503 C C . LEU B 1 57 ? 2.715 0.234 -1.712 1 94.88 57 LEU B C 1
ATOM 1505 O O . LEU B 1 57 ? 1.692 -0.443 -1.837 1 94.88 57 LEU B O 1
ATOM 1509 N N . HIS B 1 58 ? 2.92 0.94 -0.708 1 95.62 58 HIS B N 1
ATOM 1510 C CA . HIS B 1 58 ? 1.898 1.369 0.241 1 95.62 58 HIS B CA 1
ATOM 1511 C C . HIS B 1 58 ? 1.73 2.885 0.224 1 95.62 58 HIS B C 1
ATOM 1513 O O . HIS B 1 58 ? 2.656 3.619 0.576 1 95.62 58 HIS B O 1
ATOM 1519 N N . HIS B 1 59 ? 0.616 3.355 -0.237 1 95.56 59 HIS B N 1
ATOM 1520 C CA . HIS B 1 59 ? 0.366 4.785 -0.367 1 95.56 59 HIS B CA 1
ATOM 1521 C C . HIS B 1 59 ? -0.973 5.172 0.253 1 95.56 59 HIS B C 1
ATOM 1523 O O . HIS B 1 59 ? -2.025 4.707 -0.192 1 95.56 59 HIS B O 1
ATOM 1529 N N . GLU B 1 60 ? -0.929 5.949 1.288 1 93.25 60 GLU B N 1
ATOM 1530 C CA . GLU B 1 60 ? -2.115 6.457 1.969 1 93.25 60 GLU B CA 1
ATOM 1531 C C . GLU B 1 60 ? -2.082 7.98 2.072 1 93.25 60 GLU B C 1
ATOM 1533 O O . GLU B 1 60 ? -1.057 8.562 2.436 1 93.25 60 GLU B O 1
ATOM 1538 N N . TYR B 1 61 ? -3.141 8.578 1.693 1 91.31 61 TYR B N 1
ATOM 1539 C CA . TYR B 1 61 ? -3.184 10.031 1.803 1 91.31 61 TYR B CA 1
ATOM 1540 C C . TYR B 1 61 ? -4.621 10.531 1.874 1 91.31 61 TYR B C 1
ATOM 1542 O O . TYR B 1 61 ? -5.555 9.812 1.497 1 91.31 61 TYR B O 1
ATOM 1550 N N . GLY B 1 62 ? -4.699 11.734 2.436 1 87.56 62 GLY B N 1
ATOM 1551 C CA . GLY B 1 62 ? -6 12.383 2.545 1 87.56 62 GLY B CA 1
ATOM 1552 C C . GLY B 1 62 ? -5.945 13.711 3.273 1 87.56 62 GLY B C 1
ATOM 1553 O O . GLY B 1 62 ? -5.117 13.898 4.168 1 87.56 62 GLY B O 1
ATOM 1554 N N . LYS B 1 63 ? -6.75 14.633 2.932 1 76.81 63 LYS B N 1
ATOM 1555 C CA . LYS B 1 63 ? -6.797 15.961 3.529 1 76.81 63 LYS B CA 1
ATOM 1556 C C . LYS B 1 63 ? -7.227 15.891 4.992 1 76.81 63 LYS B C 1
ATOM 1558 O O . LYS B 1 63 ? -6.762 16.688 5.816 1 76.81 63 LYS B O 1
ATOM 1563 N N . ASN B 1 64 ? -8.156 15.031 5.25 1 68.38 64 ASN B N 1
ATOM 1564 C CA . ASN B 1 64 ? -8.648 14.828 6.609 1 68.38 64 ASN B CA 1
ATOM 1565 C C . ASN B 1 64 ? -8.547 13.367 7.035 1 68.38 64 ASN B C 1
ATOM 1567 O O . ASN B 1 64 ? -9.508 12.805 7.559 1 68.38 64 ASN B O 1
ATOM 1571 N N . ASN B 1 65 ? -7.246 12.875 6.609 1 62.19 65 ASN B N 1
ATOM 1572 C CA . ASN B 1 65 ? -7.047 11.508 7.062 1 62.19 65 ASN B CA 1
ATOM 1573 C C . ASN B 1 65 ? -7.176 11.391 8.578 1 62.19 65 ASN B C 1
ATOM 1575 O O . ASN B 1 65 ? -6.73 12.273 9.312 1 62.19 65 ASN B O 1
ATOM 1579 N N . CYS B 1 66 ? -8.07 10.633 9.141 1 62.19 66 CYS B N 1
ATOM 1580 C CA . CYS B 1 66 ? -8.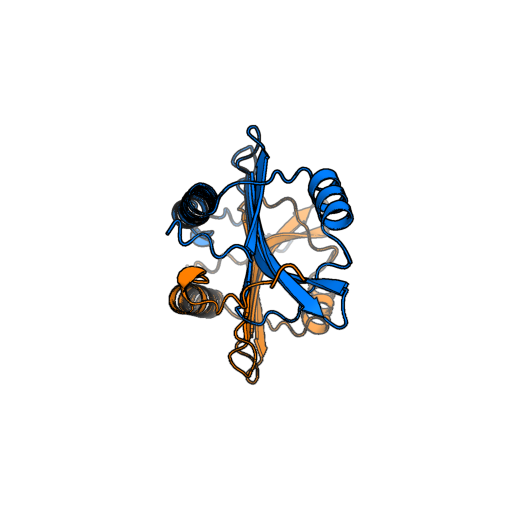383 10.516 10.562 1 62.19 66 CYS B CA 1
ATOM 1581 C C . CYS B 1 66 ? -7.258 9.812 11.305 1 62.19 66 CYS B C 1
ATOM 1583 O O . CYS B 1 66 ? -7.398 9.477 12.484 1 62.19 66 CYS B O 1
ATOM 1585 N N . LEU B 1 67 ? -6.098 9.695 10.562 1 77.25 67 LEU B N 1
ATOM 1586 C CA . LEU B 1 67 ? -5.02 9.023 11.281 1 77.25 67 LEU B CA 1
ATOM 1587 C C . LEU B 1 67 ? -4.086 10.039 11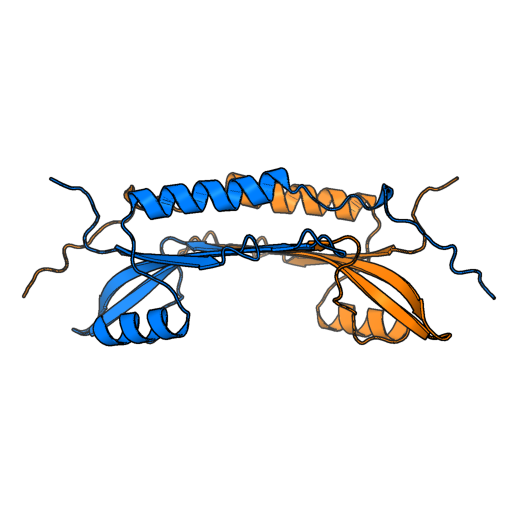.93 1 77.25 67 LEU B C 1
ATOM 1589 O O . LEU B 1 67 ? -3.525 10.898 11.25 1 77.25 67 LEU B O 1
ATOM 1593 N N . TYR B 1 68 ? -4.086 10.031 13.266 1 83.81 68 TYR B N 1
ATOM 1594 C CA . TYR B 1 68 ? -3.207 10.906 14.039 1 83.81 68 TYR B CA 1
ATOM 1595 C C . TYR B 1 68 ? -2.012 10.133 14.578 1 83.81 68 TYR B C 1
ATOM 1597 O O . TYR B 1 68 ? -2.143 8.969 14.969 1 83.81 68 TYR B O 1
ATOM 1605 N N . ASN B 1 69 ? -0.909 10.797 14.422 1 86.44 69 ASN B N 1
ATOM 1606 C CA . ASN B 1 69 ? 0.213 10.266 15.188 1 86.44 69 ASN B CA 1
ATOM 1607 C C . ASN B 1 69 ? -0.017 10.414 16.688 1 86.44 69 ASN B C 1
ATOM 1609 O O . ASN B 1 69 ? -0.655 11.367 17.141 1 86.44 69 ASN B O 1
ATOM 1613 N N . SER B 1 70 ? 0.433 9.461 17.484 1 85.75 70 SER B N 1
ATOM 1614 C CA . SER B 1 70 ? 0.174 9.414 18.922 1 85.75 70 SER B CA 1
ATOM 1615 C C . SER B 1 70 ? 0.95 10.5 19.656 1 85.75 70 SER B C 1
ATOM 1617 O O . SER B 1 70 ? 0.658 10.805 20.812 1 85.75 70 SER B O 1
ATOM 1619 N N . ALA B 1 71 ? 1.925 11.094 19.047 1 88.25 71 ALA B N 1
ATOM 1620 C CA . ALA B 1 71 ? 2.717 12.133 19.688 1 88.25 71 ALA B CA 1
ATOM 1621 C C . ALA B 1 71 ? 1.854 13.344 20.031 1 88.25 71 ALA B C 1
ATOM 1623 O O . ALA B 1 71 ? 0.958 13.711 19.266 1 88.25 71 ALA B O 1
ATOM 1624 N N . ASN B 1 72 ? 2.197 13.891 21.234 1 87.31 72 ASN B N 1
ATOM 1625 C CA . ASN B 1 72 ? 1.433 15.055 21.672 1 87.31 72 ASN B CA 1
ATOM 1626 C C . ASN B 1 72 ? 2.27 16.328 21.625 1 87.31 72 ASN B C 1
ATOM 1628 O O . ASN B 1 72 ? 1.808 17.391 22.031 1 87.31 72 ASN B O 1
ATOM 1632 N N . ASN B 1 73 ? 3.42 16.219 21.266 1 88.75 73 ASN B N 1
ATOM 1633 C CA . ASN B 1 73 ? 4.305 17.359 21.062 1 88.75 73 ASN B CA 1
ATOM 1634 C C . ASN B 1 73 ? 5.355 17.078 19.984 1 88.75 73 ASN B C 1
ATOM 1636 O O . ASN B 1 73 ? 5.543 15.93 19.594 1 88.75 73 ASN B O 1
ATOM 1640 N N . ILE B 1 74 ? 6.012 18.109 19.547 1 88.56 74 ILE B N 1
ATOM 1641 C CA . ILE B 1 74 ? 6.926 18.016 18.406 1 88.56 74 ILE B CA 1
ATOM 1642 C C . ILE B 1 74 ? 8.125 17.156 18.781 1 88.56 74 ILE B C 1
ATOM 1644 O O . ILE B 1 74 ? 8.508 16.266 18.016 1 88.56 74 ILE B O 1
ATOM 1648 N N . PRO B 1 75 ? 8.711 17.344 19.984 1 91.31 75 PRO B N 1
ATOM 1649 C CA . PRO B 1 75 ? 9.836 16.469 20.344 1 91.31 75 PRO B CA 1
ATOM 1650 C C . PRO B 1 75 ? 9.469 14.992 20.344 1 91.31 75 PRO B C 1
ATOM 1652 O O . PRO B 1 75 ? 10.266 14.164 19.891 1 91.31 75 PRO B O 1
ATOM 1655 N N . ASP B 1 76 ? 8.336 14.641 20.797 1 92.12 76 ASP B N 1
ATOM 1656 C CA . ASP B 1 76 ? 7.895 13.242 20.781 1 92.12 76 ASP B CA 1
ATOM 1657 C C . ASP B 1 76 ? 7.699 12.734 19.359 1 92.12 76 ASP B C 1
ATOM 1659 O O . ASP B 1 76 ? 8.023 11.586 19.062 1 92.12 76 ASP B O 1
ATOM 1663 N N . LEU B 1 77 ? 7.16 13.555 18.516 1 93.44 77 LEU B N 1
ATOM 1664 C CA . LEU B 1 77 ? 7.023 13.172 17.125 1 93.44 77 LEU B CA 1
ATOM 1665 C C . LEU B 1 77 ? 8.391 12.898 16.5 1 93.44 77 LEU B C 1
ATOM 1667 O O . LEU B 1 77 ? 8.57 11.898 15.805 1 93.44 77 LEU B O 1
ATO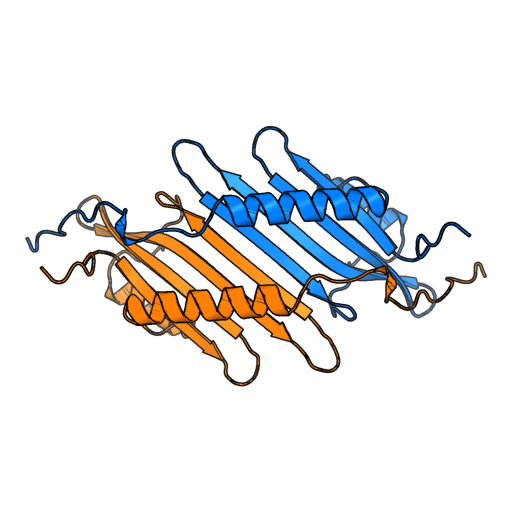M 1671 N N . MET B 1 78 ? 9.297 13.773 16.812 1 94.38 78 MET B N 1
ATOM 1672 C CA . MET B 1 78 ? 10.633 13.625 16.25 1 94.38 78 MET B CA 1
ATOM 1673 C C . MET B 1 78 ? 11.289 12.336 16.75 1 94.38 78 MET B C 1
ATOM 1675 O O . MET B 1 78 ? 12 11.664 16 1 94.38 78 MET B O 1
ATOM 1679 N N . LYS B 1 79 ? 11.078 12.031 17.969 1 94.25 79 LYS B N 1
ATOM 1680 C CA . LYS B 1 79 ? 11.594 10.781 18.516 1 94.25 79 LYS B CA 1
ATOM 1681 C C . LYS B 1 79 ? 11.016 9.578 17.766 1 94.25 79 LYS B C 1
ATOM 1683 O O . LYS B 1 79 ? 11.742 8.641 17.453 1 94.25 79 LYS B O 1
ATOM 1688 N N . ASP B 1 80 ? 9.75 9.602 17.5 1 92.75 80 ASP B N 1
ATOM 1689 C CA . ASP B 1 80 ? 9.102 8.547 16.734 1 92.75 80 ASP B CA 1
ATOM 1690 C C . ASP B 1 80 ? 9.703 8.422 15.336 1 92.75 80 ASP B C 1
ATOM 1692 O O . ASP B 1 80 ? 10.008 7.32 14.875 1 92.75 80 ASP B O 1
ATOM 1696 N N . MET B 1 81 ? 9.852 9.555 14.648 1 94.94 81 MET B N 1
ATOM 1697 C CA . MET B 1 81 ? 10.414 9.547 13.305 1 94.94 81 MET B CA 1
ATOM 1698 C C . MET B 1 81 ? 11.82 8.961 13.305 1 94.94 81 MET B C 1
ATOM 1700 O O . MET B 1 81 ? 12.172 8.172 12.43 1 94.94 81 MET B O 1
ATOM 1704 N N . LYS B 1 82 ? 12.555 9.352 14.336 1 93.38 82 LYS B N 1
ATOM 1705 C CA . LYS B 1 82 ? 13.922 8.844 14.453 1 93.38 82 LYS B CA 1
ATOM 1706 C C . LYS B 1 82 ? 13.922 7.328 14.641 1 93.38 82 LYS B C 1
ATOM 1708 O O . LYS B 1 82 ? 14.75 6.625 14.055 1 93.38 82 LYS B O 1
ATOM 1713 N N . ARG B 1 83 ? 13.023 6.824 15.398 1 93.56 83 ARG B N 1
ATOM 1714 C CA . ARG B 1 83 ? 12.891 5.391 15.617 1 93.56 83 ARG B CA 1
ATOM 1715 C C . ARG B 1 83 ? 12.641 4.66 14.297 1 93.56 83 ARG B C 1
ATOM 1717 O O . ARG B 1 83 ? 13.109 3.541 14.102 1 93.56 83 ARG B O 1
ATOM 1724 N N . TRP B 1 84 ? 12 5.336 13.391 1 91.75 84 TRP B N 1
ATOM 1725 C CA . TRP B 1 84 ? 11.656 4.742 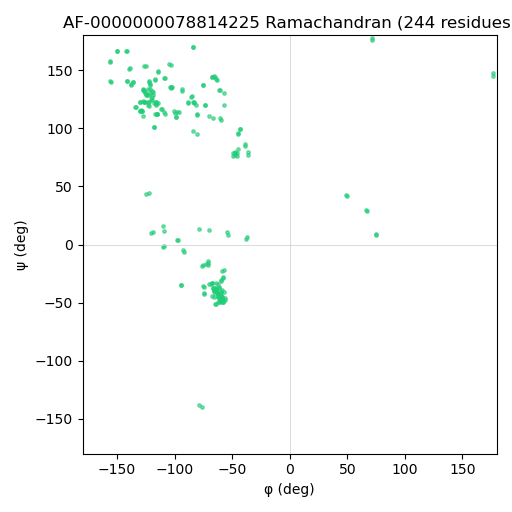12.102 1 91.75 84 TRP B CA 1
ATOM 1726 C C . TRP B 1 84 ? 12.68 5.137 11.039 1 91.75 84 TRP B C 1
ATOM 1728 O O . TRP B 1 84 ? 12.477 4.883 9.852 1 91.75 84 TRP B O 1
ATOM 1738 N N . GLN B 1 85 ? 13.727 5.875 11.484 1 93.06 85 GLN B N 1
ATOM 1739 C CA . GLN B 1 85 ? 14.828 6.289 10.625 1 93.06 85 GLN B CA 1
ATOM 1740 C C . GLN B 1 85 ? 14.359 7.273 9.562 1 93.06 85 GLN B C 1
ATOM 1742 O O . GLN B 1 85 ? 14.844 7.254 8.43 1 93.06 85 GLN B O 1
ATOM 1747 N N . LEU B 1 86 ? 13.359 8 9.93 1 96.44 86 LEU B N 1
ATOM 1748 C CA . LEU B 1 86 ? 12.867 9.062 9.062 1 96.44 86 LEU B CA 1
ATOM 1749 C C . LEU B 1 86 ? 13.516 10.398 9.422 1 96.44 86 LEU B C 1
ATOM 1751 O O . LEU B 1 86 ? 13.555 10.773 10.594 1 96.44 86 LEU B O 1
ATOM 1755 N N . SER B 1 87 ? 14.008 11.125 8.414 1 95.44 87 SER B N 1
ATOM 1756 C CA . SER B 1 87 ? 14.617 12.438 8.617 1 95.44 87 SER B CA 1
ATOM 1757 C C . SER B 1 87 ? 13.719 13.555 8.094 1 95.44 87 SER B C 1
ATOM 1759 O O . SER B 1 87 ? 13.07 13.398 7.051 1 95.44 87 SER B O 1
ATOM 1761 N N . PRO B 1 88 ? 13.711 14.656 8.805 1 95.75 88 PRO B N 1
ATOM 1762 C CA . PRO B 1 88 ? 12.93 15.789 8.305 1 95.75 88 PRO B CA 1
ATOM 1763 C C . PRO B 1 88 ? 13.508 16.375 7.016 1 95.75 88 PRO B C 1
ATOM 1765 O O . PRO B 1 88 ? 14.727 16.438 6.848 1 95.75 88 PRO B O 1
ATOM 1768 N N . ILE B 1 89 ? 12.688 16.828 6.086 1 96.25 89 ILE B N 1
ATOM 1769 C CA . ILE B 1 89 ? 13.07 17.469 4.832 1 96.25 89 ILE B CA 1
ATOM 1770 C C . ILE B 1 89 ? 12.102 18.609 4.516 1 96.25 89 ILE B C 1
ATOM 1772 O O . ILE B 1 89 ? 11.055 18.719 5.148 1 96.25 89 ILE B O 1
ATOM 1776 N N . ASP B 1 90 ? 12.422 19.453 3.596 1 94.38 90 ASP B N 1
ATOM 1777 C CA . ASP B 1 90 ? 11.516 20.516 3.199 1 94.38 90 ASP B CA 1
ATOM 1778 C C . ASP B 1 90 ? 10.5 20.016 2.17 1 94.38 90 ASP B C 1
ATOM 1780 O O . ASP B 1 90 ? 10.625 18.906 1.657 1 94.38 90 ASP B O 1
ATOM 1784 N N . ARG B 1 91 ? 9.547 20.797 1.897 1 93.56 91 ARG B N 1
ATOM 1785 C CA . ARG B 1 91 ? 8.438 20.438 1.014 1 93.56 91 ARG B CA 1
ATOM 1786 C C . ARG B 1 91 ? 8.938 20.141 -0.397 1 93.56 91 ARG B C 1
ATOM 1788 O O . ARG B 1 91 ? 8.508 19.172 -1.026 1 93.56 91 ARG B O 1
ATOM 1795 N N . ARG B 1 92 ? 9.805 20.938 -0.841 1 94.19 92 ARG B N 1
ATOM 1796 C CA . ARG B 1 92 ? 10.305 20.781 -2.201 1 94.19 92 ARG B CA 1
ATOM 1797 C C . ARG B 1 92 ? 10.953 19.406 -2.396 1 94.19 92 ARG B C 1
ATOM 1799 O O . ARG B 1 92 ? 10.648 18.703 -3.363 1 94.19 92 ARG B O 1
ATOM 1806 N N . ASN B 1 93 ? 11.797 19.047 -1.513 1 95.75 93 ASN B N 1
ATOM 1807 C CA . ASN B 1 93 ? 12.453 17.75 -1.594 1 95.75 93 ASN B CA 1
ATOM 1808 C C . ASN B 1 93 ? 11.461 16.609 -1.384 1 95.75 93 ASN B C 1
ATOM 1810 O O . ASN B 1 93 ? 11.57 15.562 -2.021 1 95.75 93 ASN B O 1
ATOM 1814 N N . TYR B 1 94 ? 10.531 16.828 -0.497 1 96.56 94 TYR B N 1
ATOM 1815 C CA . TYR B 1 94 ? 9.484 15.836 -0.285 1 96.56 94 TYR B CA 1
ATOM 1816 C C . TYR B 1 94 ? 8.742 15.531 -1.585 1 96.56 94 TYR B C 1
ATOM 1818 O O . TYR B 1 94 ? 8.594 14.367 -1.963 1 96.56 94 TYR B O 1
ATOM 1826 N N . GLU B 1 95 ? 8.383 16.547 -2.316 1 95.31 95 GLU B N 1
ATOM 1827 C CA . GLU B 1 95 ? 7.629 16.375 -3.557 1 95.31 95 GLU B CA 1
ATOM 1828 C C . GLU B 1 95 ? 8.492 15.742 -4.645 1 95.31 95 GLU B C 1
ATOM 1830 O O . GLU B 1 95 ? 7.992 14.969 -5.465 1 95.31 95 GLU B O 1
ATOM 1835 N N . ARG B 1 96 ? 9.703 16.062 -4.617 1 95.06 96 ARG B N 1
ATOM 1836 C CA . ARG B 1 96 ? 10.625 15.438 -5.559 1 95.06 96 ARG B CA 1
ATOM 1837 C C . ARG B 1 96 ? 10.734 13.938 -5.305 1 95.06 96 ARG B C 1
ATOM 1839 O O . ARG B 1 96 ? 10.641 13.141 -6.238 1 95.06 96 ARG B O 1
ATOM 1846 N N . PHE B 1 97 ? 10.992 13.57 -4.043 1 95.06 97 PHE B N 1
ATOM 1847 C CA . PHE B 1 97 ? 11.117 12.164 -3.699 1 95.06 97 PHE B CA 1
ATOM 1848 C C . PHE B 1 97 ? 9.812 11.422 -3.98 1 95.06 97 PHE B C 1
ATOM 1850 O O . PHE B 1 97 ? 9.828 10.258 -4.391 1 95.06 97 PHE B O 1
ATOM 1857 N N . ARG B 1 98 ? 8.703 12.117 -3.719 1 95.69 98 ARG B N 1
ATOM 1858 C CA . ARG B 1 98 ? 7.402 11.539 -4.043 1 95.69 98 ARG B CA 1
ATOM 1859 C C . ARG B 1 98 ? 7.305 11.211 -5.527 1 95.69 98 ARG B C 1
ATOM 1861 O O . ARG B 1 98 ? 6.891 10.102 -5.898 1 95.69 98 ARG B O 1
ATOM 1868 N N . LYS B 1 99 ? 7.699 12.117 -6.328 1 94.31 99 LYS B N 1
ATOM 1869 C CA . LYS B 1 99 ? 7.68 11.922 -7.777 1 94.31 99 LYS B CA 1
ATOM 1870 C C . LYS B 1 99 ? 8.594 10.766 -8.188 1 94.31 99 LYS B C 1
ATOM 1872 O O . LYS B 1 99 ? 8.219 9.945 -9.031 1 94.31 99 LYS B O 1
ATOM 1877 N N . VAL B 1 100 ? 9.719 10.711 -7.613 1 93 100 VAL B N 1
ATOM 1878 C CA . VAL B 1 100 ? 10.672 9.648 -7.914 1 93 100 VAL B CA 1
ATOM 1879 C C . VAL B 1 100 ? 10.086 8.297 -7.531 1 93 100 VAL B C 1
ATOM 1881 O O . VAL B 1 100 ? 10.109 7.352 -8.328 1 93 100 VAL B O 1
ATOM 1884 N N . ALA B 1 101 ? 9.562 8.203 -6.328 1 94.25 101 ALA B N 1
ATOM 1885 C CA . ALA B 1 101 ? 9 6.945 -5.848 1 94.25 101 ALA B CA 1
ATOM 1886 C C . ALA B 1 101 ? 7.883 6.453 -6.766 1 94.25 101 ALA B C 1
ATOM 1888 O O . ALA B 1 101 ? 7.883 5.297 -7.191 1 94.25 101 ALA B O 1
ATOM 1889 N N . LEU B 1 102 ? 6.969 7.355 -7.051 1 94.88 102 LEU B N 1
ATOM 1890 C CA . LEU B 1 102 ? 5.836 6.988 -7.891 1 94.88 102 LEU B CA 1
ATOM 1891 C C . LEU B 1 102 ? 6.293 6.695 -9.32 1 94.88 102 LEU B C 1
ATOM 1893 O O . LEU B 1 102 ? 5.703 5.852 -10 1 94.88 102 LEU B O 1
ATOM 1897 N N . GLY B 1 103 ? 7.309 7.387 -9.789 1 92.69 103 GLY B N 1
ATOM 1898 C CA . GLY B 1 103 ? 7.898 7.09 -11.086 1 92.69 103 GLY B CA 1
ATOM 1899 C C . GLY B 1 103 ? 8.5 5.699 -11.164 1 92.69 103 GLY B C 1
ATOM 1900 O O . GLY B 1 103 ? 8.297 4.988 -12.148 1 92.69 103 GLY B O 1
ATOM 1901 N N . ILE B 1 104 ? 9.234 5.316 -10.148 1 91.12 104 ILE B N 1
ATOM 1902 C CA . ILE B 1 104 ? 9.828 3.982 -10.086 1 91.12 104 ILE B CA 1
ATOM 1903 C C . ILE B 1 104 ? 8.727 2.928 -10.109 1 91.12 104 ILE B C 1
ATOM 1905 O O . ILE B 1 104 ? 8.82 1.931 -10.828 1 91.12 104 ILE B O 1
ATOM 1909 N N . TYR B 1 105 ? 7.703 3.176 -9.344 1 92.44 105 TYR B N 1
ATOM 1910 C CA . TYR B 1 105 ? 6.566 2.26 -9.312 1 92.44 105 TYR B CA 1
ATOM 1911 C C . TYR B 1 105 ? 5.945 2.111 -10.695 1 92.44 105 TYR B C 1
ATOM 1913 O O . TYR B 1 105 ? 5.668 0.997 -11.141 1 92.44 105 TYR B O 1
ATOM 1921 N N . ARG B 1 106 ? 5.766 3.217 -11.375 1 90.81 106 ARG B N 1
ATOM 1922 C CA . ARG B 1 106 ? 5.176 3.193 -12.711 1 90.81 106 ARG B CA 1
ATOM 1923 C C . ARG B 1 106 ? 6.074 2.449 -13.695 1 90.81 106 ARG B C 1
ATOM 1925 O O . ARG B 1 106 ? 5.59 1.687 -14.531 1 90.81 106 ARG B O 1
ATOM 1932 N N . GLN B 1 107 ? 7.316 2.607 -13.562 1 88 107 GLN B N 1
ATOM 1933 C CA . GLN B 1 107 ? 8.273 2.002 -14.484 1 88 107 GLN B CA 1
ATOM 1934 C C . GLN B 1 107 ? 8.406 0.502 -14.227 1 88 107 GLN B C 1
ATOM 1936 O O . GLN B 1 107 ? 8.695 -0.264 -15.148 1 88 107 GLN B O 1
ATOM 1941 N N . ALA B 1 108 ? 8.336 0.157 -12.953 1 86.56 108 ALA B N 1
ATOM 1942 C CA . ALA B 1 108 ? 8.453 -1.258 -12.609 1 86.56 108 ALA B CA 1
ATOM 1943 C C . ALA B 1 108 ? 7.379 -2.082 -13.312 1 86.56 108 ALA B C 1
ATOM 1945 O O . ALA B 1 108 ? 7.566 -3.275 -13.562 1 86.56 108 ALA B O 1
ATOM 1946 N N . GLY B 1 109 ? 6.211 -1.396 -13.594 1 82.81 109 GLY B N 1
ATOM 1947 C CA . GLY B 1 109 ? 5.141 -2.104 -14.273 1 82.81 109 GLY B CA 1
ATOM 1948 C C . GLY B 1 109 ? 4.445 -3.125 -13.391 1 82.81 109 GLY B C 1
ATOM 1949 O O . GLY B 1 109 ? 4.793 -3.277 -12.219 1 82.81 109 GLY B O 1
ATOM 1950 N N . ILE B 1 110 ? 3.449 -3.754 -13.938 1 85.75 110 ILE B N 1
ATOM 1951 C CA . ILE B 1 110 ? 2.678 -4.75 -13.195 1 85.75 110 ILE B CA 1
ATOM 1952 C C . ILE B 1 110 ? 3.068 -6.152 -13.664 1 85.75 110 ILE B C 1
ATOM 1954 O O . ILE B 1 110 ? 3.648 -6.316 -14.734 1 85.75 110 ILE B O 1
ATOM 1958 N N . ILE B 1 111 ? 2.885 -7.066 -12.859 1 84.81 111 ILE B N 1
ATOM 1959 C CA . ILE B 1 111 ? 3.238 -8.445 -13.18 1 84.81 111 ILE B CA 1
ATOM 1960 C C . ILE B 1 111 ? 2.428 -8.914 -14.391 1 84.81 111 ILE B C 1
ATOM 1962 O O . ILE B 1 111 ? 1.225 -8.656 -14.477 1 84.81 111 ILE B O 1
ATOM 1966 N N . ASP B 1 112 ? 3.156 -9.508 -15.297 1 84.25 112 ASP B N 1
ATOM 1967 C CA . ASP B 1 112 ? 2.555 -10.141 -16.469 1 84.25 112 ASP B CA 1
ATOM 1968 C C . ASP B 1 112 ? 2.422 -11.648 -16.266 1 84.25 112 ASP B C 1
ATOM 1970 O O . ASP B 1 112 ? 3.418 -12.375 -16.297 1 84.25 112 ASP B O 1
ATOM 1974 N N . PHE B 1 113 ? 1.221 -12.086 -16.125 1 85.69 113 PHE B N 1
ATOM 1975 C CA . PHE B 1 113 ? 0.974 -13.477 -15.781 1 85.69 113 PHE B CA 1
ATOM 1976 C C . PHE B 1 113 ? 1.258 -14.383 -16.969 1 85.69 113 PHE B C 1
ATOM 1978 O O . PHE B 1 113 ? 1.395 -15.602 -16.812 1 85.69 113 PHE B O 1
ATOM 1985 N N . THR B 1 114 ? 1.333 -13.805 -18.125 1 79.88 114 THR B N 1
ATOM 1986 C CA . THR B 1 114 ? 1.565 -14.609 -19.328 1 79.88 114 THR B CA 1
ATOM 1987 C C . THR B 1 114 ? 3.025 -15.039 -19.406 1 79.88 114 THR B C 1
ATOM 1989 O O . THR B 1 114 ? 3.361 -15.977 -20.141 1 79.88 114 THR B O 1
ATOM 1992 N N . THR B 1 115 ? 3.896 -14.414 -18.719 1 74 115 THR B N 1
ATOM 1993 C CA . THR B 1 115 ? 5.324 -14.695 -18.781 1 74 115 THR B CA 1
ATOM 1994 C C . THR B 1 115 ? 5.73 -15.719 -17.734 1 74 115 THR B C 1
ATOM 1996 O O . THR B 1 115 ? 6.891 -16.141 -17.672 1 74 115 THR B O 1
ATOM 1999 N N . LEU B 1 116 ? 4.812 -16.047 -16.922 1 73.5 116 LEU B N 1
ATOM 2000 C CA . LEU B 1 116 ? 5.156 -16.953 -15.828 1 73.5 116 LEU B CA 1
ATOM 2001 C C . LEU B 1 116 ? 5.16 -18.406 -16.297 1 73.5 116 LEU B C 1
ATOM 2003 O O . LEU B 1 116 ? 4.289 -18.812 -17.062 1 73.5 116 LEU B O 1
ATOM 2007 N N . GLU B 1 117 ? 6.34 -18.984 -16.141 1 60.69 117 GLU B N 1
ATOM 2008 C CA . GLU B 1 117 ? 6.484 -20.391 -16.547 1 60.69 117 GLU B CA 1
ATOM 2009 C C . GLU B 1 117 ? 5.52 -21.281 -15.773 1 60.69 117 GLU B C 1
ATOM 2011 O O . GLU B 1 117 ? 5.383 -21.156 -14.555 1 60.69 117 GLU B O 1
ATOM 2016 N N . THR B 1 118 ? 4.453 -21.797 -16.391 1 53.91 118 THR B N 1
ATOM 2017 C CA . THR B 1 118 ? 3.514 -22.719 -15.781 1 53.91 118 THR B CA 1
ATOM 2018 C C . THR B 1 118 ? 4.074 -24.141 -15.797 1 53.91 118 THR B C 1
ATOM 2020 O O . THR B 1 118 ? 4.574 -24.609 -16.828 1 53.91 118 THR B O 1
ATOM 2023 N N . THR B 1 119 ? 4.672 -24.547 -14.805 1 48.25 119 THR B N 1
ATOM 2024 C CA . THR B 1 119 ? 4.961 -25.969 -14.828 1 48.25 119 THR B CA 1
ATOM 2025 C C . THR B 1 119 ? 3.672 -26.797 -14.75 1 48.25 119 THR B C 1
ATOM 2027 O O . THR B 1 119 ? 2.906 -26.656 -13.797 1 48.25 119 THR B O 1
ATOM 2030 N N . PRO B 1 120 ? 3.309 -27.438 -15.836 1 46.53 120 PRO B N 1
ATOM 2031 C CA . PRO B 1 120 ? 2.113 -28.281 -15.859 1 46.53 120 PRO B CA 1
ATOM 2032 C C . PRO B 1 120 ? 2.01 -29.188 -14.641 1 46.53 120 PRO B C 1
ATOM 2034 O O . PRO B 1 120 ? 2.998 -29.812 -14.242 1 46.53 120 PRO B O 1
ATOM 2037 N N . ILE B 1 121 ? 1.242 -28.734 -13.594 1 45.91 121 ILE B N 1
ATOM 2038 C CA . ILE B 1 121 ? 0.994 -29.672 -12.516 1 45.91 121 ILE B CA 1
ATOM 2039 C C . ILE B 1 121 ? 0.546 -31.016 -13.094 1 45.91 121 ILE B C 1
ATOM 2041 O O . ILE B 1 121 ? -0.444 -31.078 -13.82 1 45.91 121 ILE B O 1
ATOM 2045 N N . LYS B 1 122 ? 1.41 -31.828 -13.57 1 40.62 122 LYS B N 1
ATOM 2046 C CA . LYS B 1 122 ? 1.123 -33.188 -14.016 1 40.62 122 LYS B CA 1
ATOM 2047 C C . LYS B 1 122 ? 0.189 -33.906 -13.039 1 40.62 122 LYS B C 1
ATOM 2049 O O . LYS B 1 122 ? 0.416 -33.875 -11.828 1 40.62 122 LYS B O 1
ATOM 2054 N N . ASN B 1 123 ? -1.092 -34 -13.281 1 36.69 123 ASN B N 1
ATOM 2055 C CA . ASN B 1 123 ? -1.904 -35 -12.617 1 36.69 123 ASN B CA 1
ATOM 2056 C C . ASN B 1 123 ? -1.132 -36.312 -12.43 1 36.69 123 ASN B C 1
ATOM 2058 O O . ASN B 1 123 ? -0.688 -36.906 -13.398 1 36.69 123 ASN B O 1
ATOM 2062 N N . VAL B 1 124 ? -0.276 -36.344 -11.422 1 31.62 124 VAL B N 1
ATOM 2063 C CA . VAL B 1 124 ? 0.046 -37.75 -11.227 1 31.62 124 VAL B CA 1
ATOM 2064 C C . VAL B 1 124 ? -1.203 -38.5 -10.781 1 31.62 124 VAL B C 1
ATOM 2066 O O . VAL B 1 124 ? -1.97 -38.031 -9.945 1 31.62 124 VAL B O 1
#